Protein AF-A0A9E2Q5L1-F1 (afdb_monomer_lite)

Radius of gyration: 27.1 Å; chains: 1; bounding box: 72×50×72 Å

Structure (mmCIF, N/CA/C/O backbone):
data_AF-A0A9E2Q5L1-F1
#
_entry.id   AF-A0A9E2Q5L1-F1
#
loop_
_atom_site.group_PDB
_atom_site.id
_atom_site.type_symbol
_atom_site.label_atom_id
_atom_site.label_alt_id
_atom_site.label_comp_id
_atom_site.label_asym_id
_atom_site.label_entity_id
_atom_site.label_seq_id
_atom_site.pdbx_PDB_ins_code
_atom_site.Cartn_x
_atom_site.Cartn_y
_atom_site.Cartn_z
_atom_site.occupancy
_atom_site.B_iso_or_equiv
_atom_site.auth_seq_id
_atom_site.auth_comp_id
_atom_site.auth_asym_id
_atom_site.auth_atom_id
_atom_site.pdbx_PDB_model_num
ATOM 1 N N . MET A 1 1 ? 47.662 31.831 16.033 1.00 39.06 1 MET A N 1
ATOM 2 C CA . MET A 1 1 ? 46.652 32.100 14.988 1.00 39.06 1 MET A CA 1
ATOM 3 C C . MET A 1 1 ? 45.654 30.957 15.012 1.00 39.06 1 MET A C 1
ATOM 5 O O . MET A 1 1 ? 45.942 29.899 14.474 1.00 39.06 1 MET A O 1
ATOM 9 N N . ALA A 1 2 ? 44.557 31.133 15.748 1.00 33.50 2 ALA A N 1
ATOM 10 C CA . ALA A 1 2 ? 43.479 30.155 15.837 1.00 33.50 2 ALA A CA 1
ATOM 11 C C . ALA A 1 2 ? 42.513 30.400 14.670 1.00 33.50 2 ALA A C 1
ATOM 13 O O . ALA A 1 2 ? 42.016 31.514 14.517 1.00 33.50 2 ALA A O 1
ATOM 14 N N . ALA A 1 3 ? 42.311 29.391 13.824 1.00 34.62 3 ALA A N 1
ATOM 15 C CA . ALA A 1 3 ? 41.335 29.444 12.745 1.00 34.62 3 ALA A CA 1
ATOM 16 C C . ALA A 1 3 ? 39.937 29.206 13.330 1.00 34.62 3 ALA A C 1
ATOM 18 O O . ALA A 1 3 ? 39.702 28.208 14.010 1.00 34.62 3 ALA A O 1
ATOM 19 N N . ALA A 1 4 ? 39.045 30.166 13.096 1.00 30.61 4 ALA A N 1
ATOM 20 C CA . ALA A 1 4 ? 37.654 30.131 13.516 1.00 30.61 4 ALA A CA 1
ATOM 21 C C . ALA A 1 4 ? 36.893 29.002 12.800 1.00 30.61 4 ALA A C 1
ATOM 23 O O . ALA A 1 4 ? 37.010 28.835 11.586 1.00 30.61 4 ALA A O 1
ATOM 24 N N . LEU A 1 5 ? 36.110 28.243 13.568 1.00 33.88 5 LEU A N 1
ATOM 25 C CA . LEU A 1 5 ? 35.117 27.304 13.052 1.00 33.88 5 LEU A CA 1
ATOM 26 C C . LEU A 1 5 ? 33.955 28.089 12.419 1.00 33.88 5 LEU A C 1
ATOM 28 O O . LEU A 1 5 ? 33.544 29.101 12.993 1.00 33.88 5 LEU A O 1
ATOM 32 N N . PRO A 1 6 ? 33.415 27.655 11.267 1.00 35.19 6 PRO A N 1
ATOM 33 C CA . PRO A 1 6 ? 32.249 28.292 10.680 1.00 35.19 6 PRO A CA 1
ATOM 34 C C . PRO A 1 6 ? 30.993 28.021 11.516 1.00 35.19 6 PRO A C 1
ATOM 36 O O . PRO A 1 6 ? 30.720 26.900 11.945 1.00 35.19 6 PRO A O 1
ATOM 39 N N . ASP A 1 7 ? 30.252 29.102 11.715 1.00 34.16 7 ASP A N 1
ATOM 40 C CA . ASP A 1 7 ? 28.946 29.211 12.348 1.00 34.16 7 ASP A CA 1
ATOM 41 C C . ASP A 1 7 ? 27.905 28.352 11.599 1.00 34.16 7 ASP A C 1
ATOM 43 O O . ASP A 1 7 ? 27.583 28.610 10.439 1.00 34.16 7 ASP A O 1
ATOM 47 N N . LEU A 1 8 ? 27.404 27.297 12.253 1.00 36.00 8 LEU A N 1
ATOM 48 C CA . LEU A 1 8 ? 26.375 26.380 11.735 1.00 36.00 8 LEU A CA 1
ATOM 49 C C . LEU A 1 8 ? 24.956 26.849 12.100 1.00 36.00 8 LEU A C 1
ATOM 51 O O . LEU A 1 8 ? 24.076 26.044 12.399 1.00 36.00 8 LEU A O 1
ATOM 55 N N . SER A 1 9 ? 24.713 28.156 12.050 1.00 36.38 9 SER A N 1
ATOM 56 C CA . SER A 1 9 ? 23.383 28.752 12.214 1.00 36.38 9 SER A CA 1
ATOM 57 C C . SER A 1 9 ? 22.620 28.776 10.881 1.00 36.38 9 SER A C 1
ATOM 59 O O . SER A 1 9 ? 22.319 29.832 10.328 1.00 36.38 9 SER A O 1
ATOM 61 N N . GLY A 1 10 ? 22.330 27.597 10.323 1.00 31.70 10 GLY A N 1
ATOM 62 C CA . GLY A 1 10 ? 21.329 27.435 9.261 1.00 31.70 10 GLY A CA 1
ATOM 63 C C . GLY A 1 10 ? 19.923 27.288 9.861 1.00 31.70 10 GLY A C 1
ATOM 64 O O . GLY A 1 10 ? 19.810 26.876 11.016 1.00 31.70 10 GLY A O 1
ATOM 65 N N . PRO A 1 11 ? 18.840 27.606 9.123 1.00 33.66 11 PRO A N 1
ATOM 66 C CA . PRO A 1 11 ? 17.482 27.514 9.643 1.00 33.66 11 PRO A CA 1
ATOM 67 C C . PRO A 1 11 ? 17.169 26.052 9.961 1.00 33.66 11 PRO A C 1
ATOM 69 O O . PRO A 1 11 ? 16.920 25.237 9.071 1.00 33.66 11 PRO A O 1
ATOM 72 N N . GLY A 1 12 ? 17.217 25.722 11.250 1.00 26.83 12 GLY A N 1
ATOM 73 C CA . GLY A 1 12 ? 16.736 24.458 11.765 1.00 26.83 12 GLY A CA 1
ATOM 74 C C . GLY A 1 12 ? 15.281 24.307 11.351 1.00 26.83 12 GLY A C 1
ATOM 75 O O . GLY A 1 12 ? 14.418 25.071 11.780 1.00 26.83 12 GLY A O 1
ATOM 76 N N . PHE A 1 13 ? 15.009 23.322 10.502 1.00 28.45 13 PHE A N 1
ATOM 77 C CA . PHE A 1 13 ? 13.667 22.792 10.355 1.00 28.45 13 PHE A CA 1
ATOM 78 C C . PHE A 1 13 ? 13.279 22.197 11.711 1.00 28.45 13 PHE A C 1
ATOM 80 O O . PHE A 1 13 ? 13.568 21.039 12.003 1.00 28.45 13 PHE A O 1
ATOM 87 N N . ALA A 1 14 ? 12.650 23.016 12.555 1.00 29.08 14 ALA A N 1
ATOM 88 C CA . ALA A 1 14 ? 11.891 22.572 13.712 1.00 29.08 14 ALA A CA 1
ATOM 89 C C . ALA A 1 14 ? 10.660 21.820 13.189 1.00 29.08 14 ALA A C 1
ATOM 91 O O . ALA A 1 14 ? 9.564 22.359 13.060 1.00 29.08 14 ALA A O 1
ATOM 92 N N . LEU A 1 15 ? 10.884 20.577 12.779 1.00 29.83 15 LEU A N 1
ATOM 93 C CA . LEU A 1 15 ? 9.869 19.656 12.300 1.00 29.83 15 LEU A CA 1
ATOM 94 C C . LEU A 1 15 ? 9.638 18.639 13.408 1.00 29.83 15 LEU A C 1
ATOM 96 O O . LEU A 1 15 ? 10.243 17.580 13.401 1.00 29.83 15 LEU A O 1
ATOM 100 N N . VAL A 1 16 ? 8.833 19.042 14.385 1.00 28.39 16 VAL A N 1
ATOM 101 C CA . VAL A 1 16 ? 7.755 18.297 15.051 1.00 28.39 16 VAL A CA 1
ATOM 102 C C . VAL A 1 16 ? 7.148 19.333 15.994 1.00 28.39 16 VAL A C 1
ATOM 104 O O . VAL A 1 16 ? 7.749 19.687 17.002 1.00 28.39 16 VAL A O 1
ATOM 107 N N . ALA A 1 17 ? 5.981 19.877 15.641 1.00 33.66 17 ALA A N 1
ATOM 108 C CA . ALA A 1 17 ? 5.127 20.461 16.663 1.00 33.66 17 ALA A CA 1
ATOM 109 C C . ALA A 1 17 ? 4.893 19.348 17.688 1.00 33.66 17 ALA A C 1
ATOM 111 O O . ALA A 1 17 ? 4.388 18.291 17.304 1.00 33.66 17 ALA A O 1
ATOM 112 N N . GLU A 1 18 ? 5.333 19.549 18.932 1.00 30.39 18 GLU A N 1
ATOM 113 C CA . GLU A 1 18 ? 4.900 18.746 20.071 1.00 30.39 18 GLU A CA 1
ATOM 114 C C . GLU A 1 18 ? 3.370 18.729 20.026 1.00 30.39 18 GLU A C 1
ATOM 116 O O . GLU A 1 18 ? 2.704 19.701 20.379 1.00 30.39 18 GLU A O 1
ATOM 121 N N . LEU A 1 19 ? 2.804 17.656 19.472 1.00 37.62 19 LEU A N 1
ATOM 122 C CA . LEU A 1 19 ? 1.388 17.378 19.593 1.00 37.62 19 LEU A CA 1
ATOM 123 C C . LEU A 1 19 ? 1.190 17.154 21.084 1.00 37.62 19 LEU A C 1
ATOM 125 O O . LEU A 1 19 ? 1.641 16.137 21.611 1.00 37.62 19 LEU A O 1
ATOM 129 N N . ALA A 1 20 ? 0.616 18.155 21.754 1.00 42.44 20 ALA A N 1
ATOM 130 C CA . ALA A 1 20 ? 0.247 18.069 23.156 1.00 42.44 20 ALA A CA 1
ATOM 131 C C . ALA A 1 20 ? -0.409 16.706 23.399 1.00 42.44 20 ALA A C 1
ATOM 133 O O . ALA A 1 20 ? -1.293 16.300 22.635 1.00 42.44 20 ALA A O 1
ATOM 134 N N . LEU A 1 21 ? 0.087 15.980 24.405 1.00 45.53 21 LEU A N 1
ATOM 135 C CA . LEU A 1 21 ? -0.460 14.677 24.753 1.00 45.53 21 LEU A CA 1
ATOM 136 C C . LEU A 1 21 ? -1.966 14.851 24.992 1.00 45.53 21 LEU A C 1
ATOM 138 O O . LEU A 1 21 ? -2.351 15.770 25.717 1.00 45.53 21 LEU A O 1
ATOM 142 N N . PRO A 1 22 ? -2.818 14.029 24.361 1.00 62.41 22 PRO A N 1
ATOM 143 C CA . PRO A 1 22 ? -4.253 14.124 24.569 1.00 62.41 22 PRO A CA 1
ATOM 144 C C . PRO A 1 22 ? -4.566 13.933 26.059 1.00 62.41 22 PRO A C 1
ATOM 146 O O . PRO A 1 22 ? -4.151 12.948 26.665 1.00 62.41 22 PRO A O 1
ATOM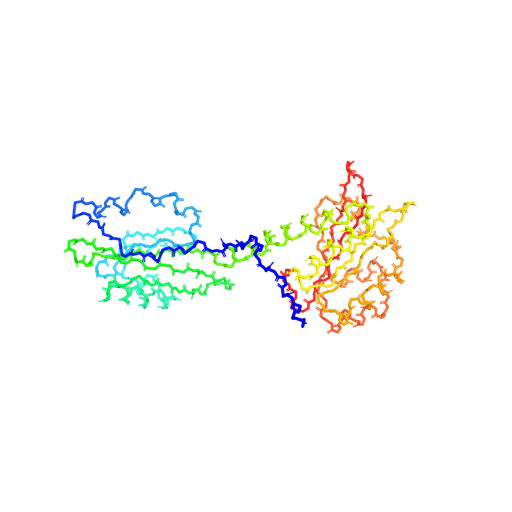 149 N N . GLU A 1 23 ? -5.274 14.894 26.646 1.00 73.81 23 GLU A N 1
ATOM 150 C CA . GLU A 1 23 ? -5.739 14.858 28.037 1.00 73.81 23 GLU A CA 1
ATOM 151 C C . GLU A 1 23 ? -7.109 14.159 28.129 1.00 73.81 23 GLU A C 1
ATOM 153 O O . GLU A 1 23 ? -7.819 14.076 27.122 1.00 73.81 23 GLU A O 1
ATOM 158 N N . PRO A 1 24 ? -7.526 13.645 29.301 1.00 69.81 24 PRO A N 1
ATOM 159 C CA . PRO A 1 24 ? -8.881 13.128 29.499 1.00 69.81 24 PRO A CA 1
ATOM 160 C C . PRO A 1 24 ? -9.954 14.138 29.076 1.00 69.81 24 PRO A C 1
ATOM 162 O O . PRO A 1 24 ? -9.785 15.348 29.230 1.00 69.81 24 PRO A O 1
ATOM 165 N N . LEU A 1 25 ? -11.073 13.650 28.538 1.00 68.31 25 LEU A N 1
ATOM 166 C CA . LEU A 1 25 ? -12.147 14.535 28.091 1.00 68.31 25 LEU A CA 1
ATOM 167 C C . LEU A 1 25 ? -13.010 14.943 29.293 1.00 68.31 25 LEU A C 1
ATOM 169 O O . LEU A 1 25 ? -13.822 14.143 29.758 1.00 68.31 25 LEU A O 1
ATOM 173 N N . ASP A 1 26 ? -12.844 16.171 29.786 1.00 65.81 26 ASP A N 1
ATOM 174 C CA . ASP A 1 26 ? -13.684 16.730 30.854 1.00 65.81 26 ASP A CA 1
ATOM 175 C C . ASP A 1 26 ? -14.946 17.370 30.260 1.00 65.81 26 ASP A C 1
ATOM 177 O O . ASP A 1 26 ? -14.887 18.337 29.492 1.00 65.81 26 ASP A O 1
ATOM 181 N N . VAL A 1 27 ? -16.107 16.798 30.577 1.00 67.19 27 VAL A N 1
ATOM 182 C CA . VAL A 1 27 ? -17.410 17.272 30.104 1.00 67.19 27 VAL A CA 1
ATOM 183 C C . VAL A 1 27 ? -18.267 17.736 31.275 1.00 67.19 27 VAL A C 1
ATOM 185 O O . VAL A 1 27 ? -18.390 17.070 32.303 1.00 67.19 27 VAL A O 1
ATOM 188 N N . GLY A 1 28 ? -18.950 18.871 31.098 1.00 49.94 28 GLY A N 1
ATOM 189 C CA . GLY A 1 28 ? -19.970 19.311 32.048 1.00 49.94 28 GLY A CA 1
ATOM 190 C C . GLY A 1 28 ? -21.040 18.228 32.246 1.00 49.94 28 GLY A C 1
ATOM 191 O O . GLY A 1 28 ? -21.470 17.587 31.286 1.00 49.94 28 GLY A O 1
ATOM 192 N N . SER A 1 29 ? -21.505 18.041 33.486 1.00 51.97 29 SER A N 1
ATOM 193 C CA . SER A 1 29 ? -22.420 16.956 33.896 1.00 51.97 29 SER A CA 1
ATOM 194 C C . SER A 1 29 ? -23.732 16.875 33.100 1.00 51.97 29 SER A C 1
ATOM 196 O O . SER A 1 29 ? -24.346 15.815 33.028 1.00 51.97 29 SER A O 1
ATOM 198 N N . VAL A 1 30 ? -24.145 17.973 32.460 1.00 50.09 30 VAL A N 1
ATOM 199 C CA . VAL A 1 30 ? -25.370 18.077 31.647 1.00 50.09 30 VAL A CA 1
ATOM 200 C C . VAL A 1 30 ? -25.131 17.701 30.170 1.00 50.09 30 VAL A C 1
ATOM 202 O O . VAL A 1 30 ? -26.080 17.558 29.403 1.00 50.09 30 VAL A O 1
ATOM 205 N N . HIS A 1 31 ? -23.878 17.545 29.731 1.00 44.09 31 HIS A N 1
ATOM 206 C CA . HIS A 1 31 ? -23.514 17.403 28.313 1.00 44.09 31 HIS A CA 1
ATOM 207 C C . HIS A 1 31 ? -22.912 16.046 27.940 1.00 44.09 31 HIS A C 1
ATOM 209 O O . HIS A 1 31 ? -22.769 15.774 26.749 1.00 44.09 31 HIS A O 1
ATOM 215 N N . ALA A 1 32 ? -22.631 15.169 28.910 1.00 49.28 32 ALA A N 1
ATOM 216 C CA . ALA A 1 32 ? -22.059 13.847 28.645 1.00 49.28 32 ALA A CA 1
ATOM 217 C C . ALA A 1 32 ? -22.859 13.022 27.606 1.00 49.28 32 ALA A C 1
ATOM 219 O O . ALA A 1 32 ? -22.240 12.535 26.663 1.00 49.28 32 ALA A O 1
ATOM 220 N N . PRO A 1 33 ? -24.209 12.953 27.641 1.00 48.72 33 PRO A N 1
ATOM 221 C CA . PRO A 1 33 ? -24.962 12.218 26.618 1.00 48.72 33 PRO A CA 1
ATOM 222 C C . PRO A 1 33 ? -24.898 12.858 25.218 1.00 48.72 33 PRO A C 1
ATOM 224 O O . PRO A 1 33 ? -24.994 12.162 24.213 1.00 48.72 33 PRO A O 1
ATOM 227 N N . ALA A 1 34 ? -24.739 14.185 25.133 1.00 44.97 34 ALA A N 1
ATOM 228 C CA . ALA A 1 34 ? -24.763 14.931 23.870 1.00 44.97 34 ALA A CA 1
ATOM 229 C C . ALA A 1 34 ? -23.393 14.966 23.168 1.00 44.97 34 ALA A C 1
ATOM 231 O O . ALA A 1 34 ? -23.326 14.899 21.938 1.00 44.97 34 ALA A O 1
ATOM 232 N N . VAL A 1 35 ? -22.299 15.007 23.938 1.00 49.50 35 VAL A N 1
ATOM 233 C CA . VAL A 1 35 ? -20.923 14.864 23.423 1.00 49.50 35 VAL A CA 1
ATOM 234 C C . VAL A 1 35 ? -20.727 13.488 22.768 1.00 49.50 35 VAL A C 1
ATOM 236 O O . VAL A 1 35 ? -20.010 13.375 21.775 1.00 49.50 35 VAL A O 1
ATOM 239 N N . LEU A 1 36 ? -21.457 12.475 23.245 1.00 50.44 36 LEU A N 1
ATOM 240 C CA . LEU A 1 36 ? -21.494 11.118 22.693 1.00 50.44 36 LEU A CA 1
ATOM 241 C C . LEU A 1 36 ? -22.413 10.947 21.468 1.00 50.44 36 LEU A C 1
ATOM 243 O O . LEU A 1 36 ? -22.438 9.862 20.903 1.00 50.44 36 LEU A O 1
ATOM 247 N N . ALA A 1 37 ? -23.178 11.959 21.038 1.00 47.09 37 ALA A N 1
ATOM 248 C CA . ALA A 1 37 ? -24.246 11.752 20.046 1.00 47.09 37 ALA A CA 1
ATOM 249 C C . ALA A 1 37 ? -24.160 12.614 18.768 1.00 47.09 37 ALA A C 1
ATOM 251 O O . ALA A 1 37 ? -24.787 12.267 17.772 1.00 47.09 37 ALA A O 1
ATOM 252 N N . GLY A 1 38 ? -23.408 13.723 18.747 1.00 44.12 38 GLY A N 1
ATOM 253 C CA . GLY A 1 38 ? -23.471 14.700 17.638 1.00 44.12 38 GLY A CA 1
ATOM 254 C C . GLY A 1 38 ? -22.331 14.654 16.599 1.00 44.12 38 GLY A C 1
ATOM 255 O O . GLY A 1 38 ? -22.604 14.581 15.402 1.00 44.12 38 GLY A O 1
ATOM 256 N N . PRO A 1 39 ? -21.044 14.714 16.997 1.00 46.91 39 PRO A N 1
ATOM 257 C CA . PRO A 1 39 ? -19.921 14.823 16.048 1.00 46.91 39 PRO A CA 1
ATOM 258 C C . PRO A 1 39 ? -19.451 13.490 15.432 1.00 46.91 39 PRO A C 1
ATOM 260 O O . PRO A 1 39 ? -18.586 13.480 14.551 1.00 46.91 39 PRO A O 1
ATOM 263 N N . LEU A 1 40 ? -19.988 12.356 15.898 1.00 51.69 40 LEU A N 1
ATOM 264 C CA . LEU A 1 40 ? -19.450 11.027 15.595 1.00 51.69 40 LEU A CA 1
ATOM 265 C C . LEU A 1 40 ? -19.695 10.588 14.149 1.00 51.69 40 LEU A C 1
ATOM 267 O O . LEU A 1 40 ? -18.854 9.883 13.611 1.00 51.69 40 LEU A O 1
ATOM 271 N N . ASP A 1 41 ? -20.744 11.055 13.470 1.00 48.03 41 ASP A N 1
ATOM 272 C CA . ASP A 1 41 ? -21.057 10.642 12.088 1.00 48.03 41 ASP A CA 1
ATOM 273 C C . ASP A 1 41 ? -20.011 11.078 11.047 1.00 48.03 41 ASP A C 1
ATOM 275 O O . ASP A 1 41 ? -19.834 10.429 10.009 1.00 48.03 41 ASP A O 1
ATOM 279 N N . VAL A 1 42 ? -19.300 12.180 11.302 1.00 44.53 42 VAL A N 1
ATOM 280 C CA . VAL A 1 42 ? -18.246 12.687 10.406 1.00 44.53 42 VAL A CA 1
ATOM 281 C C . VAL A 1 42 ? -16.922 11.960 10.656 1.00 44.53 42 VAL A C 1
ATOM 283 O O . VAL A 1 42 ? -16.217 11.624 9.700 1.00 44.53 42 VAL A O 1
ATOM 286 N N . LEU A 1 43 ? -16.610 11.655 11.919 1.00 50.81 43 LEU A N 1
ATOM 287 C CA . LEU A 1 43 ? -15.432 10.872 12.307 1.00 50.81 43 LEU A CA 1
ATOM 288 C C . LEU A 1 43 ? -15.597 9.385 11.938 1.00 50.81 43 LEU A C 1
ATOM 290 O O . LEU A 1 43 ? -14.686 8.783 11.371 1.00 50.81 43 LEU A O 1
ATOM 294 N N . ALA A 1 44 ? -16.799 8.832 12.108 1.00 52.56 44 ALA A N 1
ATOM 295 C CA . ALA A 1 44 ? -17.189 7.462 11.768 1.00 52.56 44 ALA A CA 1
ATOM 296 C C . ALA A 1 44 ? -16.842 7.044 10.335 1.00 52.56 44 ALA A C 1
ATOM 298 O O . ALA A 1 44 ? -16.505 5.888 10.084 1.00 52.56 44 ALA A O 1
ATOM 299 N N . ARG A 1 45 ? -16.912 7.976 9.374 1.00 56.88 45 ARG A N 1
ATOM 300 C CA . ARG A 1 45 ? -16.600 7.686 7.963 1.00 56.88 45 ARG A CA 1
ATOM 301 C C . ARG A 1 45 ? -15.109 7.478 7.704 1.00 56.88 45 ARG A C 1
ATOM 303 O O . ARG A 1 45 ? -14.756 6.931 6.661 1.00 56.88 45 ARG A O 1
ATOM 310 N N . ARG A 1 46 ? -14.232 7.956 8.591 1.00 63.56 46 ARG A N 1
ATOM 311 C CA . ARG A 1 46 ? -12.769 7.939 8.405 1.00 63.56 46 ARG A CA 1
ATOM 312 C C . ARG A 1 46 ? -12.045 7.025 9.392 1.00 63.56 46 ARG A C 1
ATOM 314 O O . ARG A 1 46 ? -10.945 6.572 9.085 1.00 63.56 46 ARG A O 1
ATOM 321 N N . THR A 1 47 ? -12.663 6.726 10.527 1.00 73.38 47 THR A N 1
ATOM 322 C CA . THR A 1 47 ? -12.101 5.891 11.592 1.00 73.38 47 THR A CA 1
ATOM 323 C C . THR A 1 47 ? -12.457 4.411 11.356 1.00 73.38 47 THR A C 1
ATOM 325 O O . THR A 1 47 ? -13.633 4.089 11.177 1.00 73.38 47 THR A O 1
ATOM 328 N N . PRO A 1 48 ? -11.483 3.474 11.331 1.00 84.75 48 PRO A N 1
ATOM 329 C CA . PRO A 1 48 ? -11.756 2.042 11.187 1.00 84.75 48 PRO A CA 1
ATOM 330 C C . PRO A 1 48 ? -12.722 1.485 12.242 1.00 84.75 48 PRO A C 1
ATOM 332 O O . PRO A 1 48 ? -13.580 0.669 11.914 1.00 84.75 48 PRO A O 1
ATOM 335 N N . LEU A 1 49 ? -12.592 1.957 13.475 1.00 87.12 49 LEU A N 1
ATOM 336 C CA . LEU A 1 49 ? -13.427 1.656 14.630 1.00 87.12 49 LEU A CA 1
ATOM 337 C C . LEU A 1 49 ? -13.483 2.887 15.535 1.00 87.12 49 LEU A C 1
ATOM 339 O O . LEU A 1 49 ? -12.439 3.399 15.945 1.00 87.12 49 LEU A O 1
ATOM 343 N N . LEU A 1 50 ? -14.693 3.327 15.851 1.00 87.69 50 LEU A N 1
ATOM 344 C CA . LEU A 1 50 ? -14.991 4.323 16.873 1.00 87.69 50 LEU A CA 1
ATOM 345 C C . LEU A 1 50 ? -15.997 3.696 17.832 1.00 87.69 50 LEU A C 1
ATOM 347 O O . LEU A 1 50 ? -17.034 3.203 17.389 1.00 87.69 50 LEU A O 1
ATOM 351 N N . LEU A 1 51 ? -15.668 3.681 19.115 1.00 89.88 51 LEU A N 1
ATOM 352 C CA . LEU A 1 51 ? -16.404 2.978 20.157 1.00 89.88 51 LEU A CA 1
ATOM 353 C C . LEU A 1 51 ? -16.522 3.883 21.381 1.00 89.88 51 LEU A C 1
ATOM 355 O O . LEU A 1 51 ? -15.536 4.496 21.783 1.00 89.88 51 LEU A O 1
ATOM 359 N N . THR A 1 52 ? -17.698 3.928 21.996 1.00 89.69 52 THR A N 1
ATOM 360 C CA . THR A 1 52 ? -17.884 4.506 23.329 1.00 89.69 52 THR A CA 1
ATOM 361 C C . THR A 1 52 ? -18.419 3.442 24.275 1.00 89.69 52 THR A C 1
ATOM 363 O O . THR A 1 52 ? -19.257 2.614 23.897 1.00 89.69 52 THR A O 1
ATOM 366 N N . VAL A 1 53 ? -17.915 3.447 25.505 1.00 89.75 53 VAL A N 1
ATOM 367 C CA . VAL A 1 53 ? -18.345 2.537 26.567 1.00 89.75 53 VAL A CA 1
ATOM 368 C C . VAL A 1 53 ? -18.744 3.318 27.810 1.00 89.75 53 VAL A C 1
ATOM 370 O O . VAL A 1 53 ? -18.144 4.349 28.112 1.00 89.75 53 VAL A O 1
ATOM 373 N N . SER A 1 54 ? -19.732 2.801 28.533 1.00 91.06 54 SER A N 1
ATOM 374 C CA . SER A 1 54 ? -20.174 3.326 29.824 1.00 91.06 54 SER A CA 1
ATOM 375 C C . SER A 1 54 ? -19.165 3.035 30.945 1.00 91.06 54 SER A C 1
ATOM 377 O O . SER A 1 54 ? -18.192 2.295 30.769 1.00 91.06 54 SER A O 1
ATOM 379 N N . SER A 1 55 ? -19.446 3.538 32.149 1.00 88.81 55 SER A N 1
ATOM 380 C CA . SER A 1 55 ? -18.696 3.216 33.372 1.00 88.81 55 SER A CA 1
ATOM 381 C C . SER A 1 55 ? -18.683 1.727 33.730 1.00 88.81 55 SER A C 1
ATOM 383 O O . SER A 1 55 ? -17.764 1.266 34.400 1.00 88.81 55 SER A O 1
ATOM 385 N N . SER A 1 56 ? -19.664 0.958 33.252 1.00 92.25 56 SER A N 1
ATOM 386 C CA . SER A 1 56 ? -19.736 -0.500 33.396 1.00 92.25 56 SER A CA 1
ATOM 387 C C . SER A 1 56 ? -19.126 -1.254 32.210 1.00 92.25 56 SER A C 1
ATOM 389 O O . SER A 1 56 ? -19.444 -2.427 32.013 1.00 92.25 56 SER A O 1
ATOM 391 N N . LEU A 1 57 ? -18.312 -0.587 31.380 1.00 92.31 57 LEU A N 1
ATOM 392 C CA . LEU A 1 57 ? -17.715 -1.143 30.158 1.00 92.31 57 LEU A CA 1
ATOM 393 C C . LEU A 1 57 ? -18.750 -1.748 29.196 1.00 92.31 57 LEU A C 1
ATOM 395 O O . LEU A 1 57 ? -18.482 -2.709 28.474 1.00 92.31 57 LEU A O 1
ATOM 399 N N . THR A 1 58 ? -19.964 -1.200 29.189 1.00 93.38 58 THR A N 1
ATOM 400 C CA . THR A 1 58 ? -21.012 -1.591 28.244 1.00 93.38 58 THR A CA 1
ATOM 401 C C . THR A 1 58 ? -20.918 -0.704 27.016 1.00 93.38 58 THR A C 1
ATOM 403 O O . THR A 1 58 ? -20.796 0.510 27.144 1.00 93.38 58 THR A O 1
ATOM 406 N N . VAL A 1 59 ? -20.963 -1.294 25.826 1.00 91.31 59 VAL A N 1
ATOM 407 C CA . VAL A 1 59 ? -20.873 -0.549 24.567 1.00 91.31 59 VAL A CA 1
ATOM 408 C C . VAL A 1 59 ? -22.121 0.314 24.387 1.00 91.31 59 VAL A C 1
ATOM 410 O O . VAL A 1 59 ? -23.224 -0.213 24.251 1.00 91.31 59 VAL A O 1
ATOM 413 N N . GLU A 1 60 ? -21.954 1.631 24.343 1.00 86.12 60 GLU A N 1
ATOM 414 C CA . GLU A 1 60 ? -23.057 2.580 24.133 1.00 86.12 60 GLU A CA 1
ATOM 415 C C . GLU A 1 60 ? -23.179 2.983 22.663 1.00 86.12 60 GLU A C 1
ATOM 417 O O . GLU A 1 60 ? -24.281 3.139 22.140 1.00 86.12 60 GLU A O 1
ATOM 422 N N . PHE A 1 61 ? -22.045 3.088 21.972 1.00 85.81 61 PHE A N 1
ATOM 423 C CA . PHE A 1 61 ? -21.992 3.437 20.561 1.00 85.81 61 PHE A CA 1
ATOM 424 C C . PHE A 1 61 ? -20.820 2.740 19.881 1.00 85.81 61 PHE A C 1
ATOM 426 O O . PHE A 1 61 ? -19.736 2.629 20.444 1.00 85.81 61 PHE A O 1
ATOM 433 N N . VAL A 1 62 ? -21.020 2.292 18.644 1.00 87.88 62 VAL A N 1
ATOM 434 C CA . VAL A 1 62 ? -19.959 1.718 17.817 1.00 87.88 62 VAL A CA 1
ATOM 435 C C . VAL A 1 62 ? -20.209 2.049 16.354 1.00 87.88 62 VAL A C 1
ATOM 437 O O . VAL A 1 62 ? -21.332 1.956 15.863 1.00 87.88 62 VAL A O 1
ATOM 440 N N . THR A 1 63 ? -19.157 2.413 15.636 1.00 85.06 63 THR A N 1
ATOM 441 C CA . THR A 1 63 ? -19.224 2.702 14.204 1.00 85.06 63 THR A CA 1
ATOM 442 C C . THR A 1 63 ? -17.862 2.501 13.539 1.00 85.06 63 THR A C 1
ATOM 444 O O . THR A 1 63 ? -16.859 2.221 14.199 1.00 85.06 63 THR A O 1
ATOM 447 N N . GLY A 1 64 ? -17.831 2.605 12.214 1.00 83.12 64 GLY A N 1
ATOM 448 C CA . GLY A 1 64 ? -16.667 2.310 11.385 1.00 83.12 64 GLY A CA 1
ATOM 449 C C . GLY A 1 64 ? -16.722 0.917 10.756 1.00 83.12 64 GLY A C 1
ATOM 450 O O . GLY A 1 64 ? -17.615 0.108 11.016 1.00 83.12 64 GLY A O 1
ATOM 451 N N . ARG A 1 65 ? -15.754 0.632 9.883 1.00 84.88 65 ARG A N 1
ATOM 452 C CA . ARG A 1 65 ? -15.693 -0.610 9.086 1.00 84.88 65 ARG A CA 1
ATOM 453 C C . ARG A 1 65 ? -15.470 -1.882 9.912 1.00 84.88 65 ARG A C 1
ATOM 455 O O . ARG A 1 65 ? -15.749 -2.965 9.418 1.00 84.88 65 ARG A O 1
ATOM 462 N N . LEU A 1 66 ? -14.947 -1.744 11.130 1.00 85.94 66 LEU A N 1
ATOM 463 C CA . LEU A 1 66 ? -14.727 -2.836 12.084 1.00 85.94 66 LEU A CA 1
ATOM 464 C C . LEU A 1 66 ? -15.816 -2.885 13.168 1.00 85.94 66 LEU A C 1
ATOM 466 O O . LEU A 1 66 ? -15.676 -3.600 14.160 1.00 85.94 66 LEU A O 1
ATOM 470 N N . SER A 1 67 ? -16.890 -2.103 13.007 1.00 87.56 67 SER A N 1
ATOM 471 C CA . SER A 1 67 ? -18.037 -2.154 13.910 1.00 87.56 67 SER A CA 1
ATOM 472 C C . SER A 1 67 ? -18.749 -3.503 13.830 1.00 87.56 67 SER A C 1
ATOM 474 O O . SER A 1 67 ? -18.750 -4.182 12.802 1.00 87.56 67 SER A O 1
ATOM 476 N N . ARG A 1 68 ? -19.374 -3.895 14.943 1.00 84.88 68 ARG A N 1
ATOM 477 C CA . ARG A 1 68 ? -20.099 -5.162 15.057 1.00 84.88 68 ARG A CA 1
ATOM 478 C C . ARG A 1 68 ? -21.594 -4.887 15.160 1.00 84.88 68 ARG A C 1
ATOM 480 O O . ARG A 1 68 ? -21.983 -4.171 16.085 1.00 84.88 68 ARG A O 1
ATOM 487 N N . PRO A 1 69 ? -22.441 -5.493 14.303 1.00 73.31 69 PRO A N 1
ATOM 488 C CA . PRO A 1 69 ? -23.878 -5.195 14.227 1.00 73.31 69 PRO A CA 1
ATOM 489 C C . PRO A 1 69 ? -24.694 -5.420 15.514 1.00 73.31 69 PRO A C 1
ATOM 491 O O . PRO A 1 69 ? -25.877 -5.109 15.538 1.00 73.31 69 PRO A O 1
ATOM 494 N N . GLN A 1 70 ? -24.098 -5.981 16.571 1.00 87.31 70 GLN A N 1
ATOM 495 C CA . GLN A 1 70 ? -24.759 -6.304 17.843 1.00 87.31 70 GLN A CA 1
ATOM 496 C C . GLN A 1 70 ? -23.893 -5.964 19.065 1.00 87.31 70 GLN A C 1
ATOM 498 O O . GLN A 1 70 ? -24.095 -6.527 20.137 1.00 87.31 70 GLN A O 1
ATOM 503 N N . ALA A 1 71 ? -22.879 -5.108 18.910 1.00 89.31 71 ALA A N 1
ATOM 504 C CA . ALA A 1 71 ? -22.024 -4.745 20.039 1.00 89.31 71 ALA A CA 1
ATOM 505 C C . ALA A 1 71 ? -22.736 -3.811 21.029 1.00 89.31 71 ALA A C 1
ATOM 507 O O . ALA A 1 71 ? -22.538 -3.968 22.227 1.00 89.31 71 ALA A O 1
ATOM 508 N N . VAL A 1 72 ? -23.588 -2.893 20.554 1.00 91.25 72 VAL A N 1
ATOM 509 C CA . VAL A 1 72 ? -24.311 -1.935 21.411 1.00 91.25 72 VAL A CA 1
ATOM 510 C C . VAL A 1 72 ? -25.178 -2.655 22.446 1.00 91.25 72 VAL A C 1
ATOM 512 O O . VAL A 1 72 ? -25.904 -3.593 22.122 1.00 91.25 72 VAL A O 1
ATOM 515 N N . GLY A 1 73 ? -25.098 -2.203 23.697 1.00 90.12 73 GLY A N 1
ATOM 516 C CA . GLY A 1 73 ? -25.800 -2.771 24.846 1.00 90.12 73 GLY A CA 1
ATOM 517 C C . GLY A 1 73 ? -25.134 -4.011 25.444 1.00 90.12 73 GLY A C 1
ATOM 518 O O . GLY A 1 73 ? -25.635 -4.541 26.434 1.00 90.12 73 GLY A O 1
ATOM 519 N N . ARG A 1 74 ? -24.016 -4.485 24.881 1.00 94.88 74 ARG A N 1
ATOM 520 C CA . ARG A 1 74 ? -23.270 -5.631 25.414 1.00 94.88 74 ARG A CA 1
ATOM 521 C C . ARG A 1 74 ? -22.027 -5.184 26.187 1.00 94.88 74 ARG A C 1
ATOM 523 O O . ARG A 1 74 ? -21.444 -4.150 25.853 1.00 94.88 74 ARG A O 1
ATOM 530 N N . PRO A 1 75 ? -21.588 -5.969 27.184 1.00 95.94 75 PRO A N 1
ATOM 531 C CA . PRO A 1 75 ? -20.261 -5.826 27.775 1.00 95.94 75 PRO A CA 1
ATOM 532 C C . PRO A 1 75 ? -19.158 -5.883 26.707 1.00 95.94 75 PRO A C 1
ATOM 534 O O . PRO A 1 75 ? -19.247 -6.677 25.763 1.00 95.94 75 PRO A O 1
ATOM 537 N N . VAL A 1 76 ? -18.142 -5.023 26.822 1.00 94.00 76 VAL A N 1
ATOM 538 C CA . VAL A 1 76 ? -17.090 -4.877 25.801 1.00 94.00 76 VAL A CA 1
ATOM 539 C C . VAL A 1 76 ? -16.263 -6.153 25.618 1.00 94.00 76 VAL A C 1
ATOM 541 O O . VAL A 1 76 ? -15.922 -6.497 24.488 1.00 94.00 76 VAL A O 1
ATOM 544 N N . ASP A 1 77 ? -16.026 -6.895 26.699 1.00 95.12 77 ASP A N 1
ATOM 545 C CA . ASP A 1 77 ? -15.339 -8.192 26.719 1.00 95.12 77 ASP A CA 1
ATOM 546 C C . ASP A 1 77 ? -16.080 -9.259 25.899 1.00 95.12 77 ASP A C 1
ATOM 548 O O . ASP A 1 77 ? -15.463 -10.089 25.238 1.00 95.12 77 ASP A O 1
ATOM 552 N N . GLN A 1 78 ? -17.410 -9.204 25.869 1.00 94.81 78 GLN A N 1
ATOM 553 C CA . GLN A 1 78 ? -18.232 -10.081 25.040 1.00 94.81 78 GLN A CA 1
ATOM 554 C C . GLN A 1 78 ? -18.370 -9.569 23.608 1.00 94.81 78 GLN A C 1
ATOM 556 O O . GLN A 1 78 ? -18.405 -10.357 22.661 1.00 94.81 78 GLN A O 1
ATOM 561 N N . ALA A 1 79 ? -18.516 -8.255 23.442 1.00 92.50 79 ALA A N 1
ATOM 562 C CA . ALA A 1 79 ? -18.697 -7.632 22.140 1.00 92.50 79 ALA A CA 1
ATOM 563 C C . ALA A 1 79 ? -17.433 -7.746 21.278 1.00 92.50 79 ALA A C 1
ATOM 565 O O . ALA A 1 79 ? -17.561 -7.944 20.072 1.00 92.50 79 ALA A O 1
ATOM 566 N N . PHE A 1 80 ? -16.245 -7.672 21.887 1.00 93.19 80 PHE A N 1
ATOM 567 C CA . PHE A 1 80 ? -14.931 -7.646 21.236 1.00 93.19 80 PHE A CA 1
ATOM 568 C C . PHE A 1 80 ? -13.978 -8.729 21.773 1.00 93.19 80 PHE A C 1
ATOM 570 O O . PHE A 1 80 ? -12.781 -8.496 21.893 1.00 93.19 80 PHE A O 1
ATOM 577 N N . ALA A 1 81 ? -14.498 -9.923 22.069 1.00 92.31 81 ALA A N 1
ATOM 578 C CA . ALA A 1 81 ? -13.741 -11.026 22.679 1.00 92.31 81 ALA A CA 1
ATOM 579 C C . ALA A 1 81 ? -12.470 -11.460 21.911 1.00 92.31 81 ALA A C 1
ATOM 581 O O . ALA A 1 81 ? -11.510 -11.939 22.504 1.00 92.31 81 ALA A O 1
ATOM 582 N N . ASP A 1 82 ? -12.451 -11.301 20.590 1.00 91.19 82 ASP A N 1
ATOM 583 C CA . ASP A 1 82 ? -11.310 -11.560 19.697 1.00 91.19 82 ASP A CA 1
ATOM 584 C C . ASP A 1 82 ? -10.292 -10.408 19.641 1.00 91.19 82 ASP A C 1
ATOM 586 O O . ASP A 1 82 ? -9.246 -10.559 19.017 1.00 91.19 82 ASP A O 1
ATOM 590 N N . LEU A 1 83 ? -10.556 -9.284 20.314 1.00 92.62 83 LEU A N 1
ATOM 591 C CA . LEU A 1 83 ? -9.640 -8.149 20.457 1.00 92.62 83 LEU A CA 1
ATOM 592 C C . LEU A 1 83 ? -9.293 -7.915 21.943 1.00 92.62 83 LEU A C 1
ATOM 594 O O . LEU A 1 83 ? -9.603 -6.849 22.480 1.00 92.62 83 LEU A O 1
ATOM 598 N N . PRO A 1 84 ? -8.636 -8.873 22.627 1.00 93.06 84 PRO A N 1
ATOM 599 C CA . PRO A 1 84 ? -8.382 -8.792 24.068 1.00 93.06 84 PRO A CA 1
ATOM 600 C C . PRO A 1 84 ? -7.568 -7.553 24.460 1.00 93.06 84 PRO A C 1
ATOM 602 O O . PRO A 1 84 ? -7.918 -6.881 25.418 1.00 93.06 84 PRO A O 1
ATOM 605 N N . ALA A 1 85 ? -6.575 -7.161 23.653 1.00 93.31 85 ALA A N 1
ATOM 606 C CA . ALA A 1 85 ? -5.790 -5.951 23.904 1.00 93.31 85 ALA A CA 1
ATOM 607 C C . ALA A 1 85 ? -6.650 -4.671 23.944 1.00 93.31 85 ALA A C 1
ATOM 609 O O . ALA A 1 85 ? -6.396 -3.780 24.745 1.00 93.31 85 ALA A O 1
ATOM 610 N N . LEU A 1 86 ? -7.700 -4.583 23.115 1.00 93.81 86 LEU A N 1
ATOM 611 C CA . LEU A 1 86 ? -8.627 -3.447 23.149 1.00 93.81 86 LEU A CA 1
ATOM 612 C C . LEU A 1 86 ? -9.451 -3.430 24.439 1.00 93.81 86 LEU A C 1
ATOM 614 O O . LEU A 1 86 ? -9.669 -2.366 25.014 1.00 93.81 86 LEU A O 1
ATOM 618 N N . VAL A 1 87 ? -9.912 -4.602 24.873 1.00 95.38 87 VAL A N 1
ATOM 619 C CA . VAL A 1 87 ? -10.689 -4.768 26.106 1.00 95.38 87 VAL A CA 1
ATOM 620 C C . VAL A 1 87 ? -9.838 -4.413 27.326 1.00 95.38 87 VAL A C 1
ATOM 622 O O . VAL A 1 87 ? -10.289 -3.645 28.175 1.00 95.38 87 VAL A O 1
ATOM 625 N N . ASP A 1 88 ? -8.603 -4.911 27.376 1.00 95.50 88 ASP A N 1
ATOM 626 C CA . ASP A 1 88 ? -7.669 -4.685 28.479 1.00 95.50 88 ASP A CA 1
ATOM 627 C C . ASP A 1 88 ? -7.311 -3.201 28.620 1.00 95.50 88 ASP A C 1
ATOM 629 O O . ASP A 1 88 ? -7.379 -2.650 29.718 1.00 95.50 88 ASP A O 1
ATOM 633 N N . GLU A 1 89 ? -6.999 -2.518 27.515 1.00 95.25 89 GLU A N 1
ATOM 634 C CA . GLU A 1 89 ? -6.641 -1.094 27.547 1.00 95.25 89 GLU A CA 1
ATOM 635 C C . GLU A 1 89 ? -7.844 -0.188 27.847 1.00 95.25 89 GLU A C 1
ATOM 637 O O . GLU A 1 89 ? -7.691 0.831 28.525 1.00 95.25 89 GLU A O 1
ATOM 642 N N . LEU A 1 90 ? -9.058 -0.570 27.427 1.00 93.25 90 LEU A N 1
ATOM 643 C CA . LEU A 1 90 ? -10.293 0.090 27.867 1.00 93.25 90 LEU A CA 1
ATOM 644 C C . LEU A 1 90 ? -10.508 -0.071 29.373 1.00 93.25 90 LEU A C 1
ATOM 646 O O . LEU A 1 90 ? -10.795 0.913 30.054 1.00 93.25 90 LEU A O 1
ATOM 650 N N . GLY A 1 91 ? -10.338 -1.283 29.904 1.00 93.69 91 GLY A N 1
ATOM 651 C CA . GLY A 1 91 ? -10.411 -1.538 31.342 1.00 93.69 91 GLY A CA 1
ATOM 652 C C . GLY A 1 91 ? -9.351 -0.760 32.123 1.00 93.69 91 GLY A C 1
ATOM 653 O O . GLY A 1 91 ? -9.663 -0.162 33.151 1.00 93.69 91 GLY A O 1
ATOM 654 N N . GLY A 1 92 ? -8.126 -0.700 31.596 1.00 92.69 92 GLY A N 1
ATOM 655 C CA . GLY A 1 92 ? -7.023 0.080 32.147 1.00 92.69 92 GLY A CA 1
ATOM 656 C C . GLY A 1 92 ? -7.346 1.571 32.224 1.00 92.69 92 GLY A C 1
ATOM 657 O O . GLY A 1 92 ? -7.288 2.132 33.314 1.00 92.69 92 GLY A O 1
ATOM 658 N N . ALA A 1 93 ? -7.758 2.185 31.107 1.00 90.12 93 ALA A N 1
ATOM 659 C CA . ALA A 1 93 ? -8.113 3.612 31.041 1.00 90.12 93 ALA A CA 1
ATOM 660 C C . ALA A 1 93 ? -9.246 3.971 32.010 1.00 90.12 93 ALA A C 1
ATOM 662 O O . ALA A 1 93 ? -9.274 5.051 32.597 1.00 90.12 93 ALA A O 1
ATOM 663 N N . MET A 1 94 ? -10.203 3.056 32.168 1.00 92.12 94 MET A N 1
ATOM 664 C CA . MET A 1 94 ? -11.335 3.219 33.075 1.00 92.12 94 MET A CA 1
ATOM 665 C C . MET A 1 94 ? -10.958 3.047 34.547 1.00 92.12 94 MET A C 1
ATOM 667 O O . MET A 1 94 ? -11.655 3.575 35.410 1.00 92.12 94 MET A O 1
ATOM 671 N N . ALA A 1 95 ? -9.887 2.313 34.848 1.00 92.19 95 ALA A N 1
ATOM 672 C CA . ALA A 1 95 ? -9.430 2.084 36.213 1.00 92.19 95 ALA A CA 1
ATOM 673 C C . ALA A 1 95 ? -8.579 3.244 36.747 1.00 92.19 95 ALA A C 1
ATOM 675 O O . ALA A 1 95 ? -8.692 3.587 37.924 1.00 92.19 95 ALA A O 1
ATOM 676 N N . ASP A 1 96 ? -7.732 3.836 35.903 1.00 91.94 96 ASP A N 1
ATOM 677 C CA . ASP A 1 96 ? -6.784 4.881 36.306 1.00 91.94 96 ASP A CA 1
ATOM 678 C C . ASP A 1 96 ? -7.138 6.288 35.801 1.00 91.94 96 ASP A C 1
ATOM 680 O O . ASP A 1 96 ? -6.560 7.267 36.275 1.00 91.94 96 ASP A O 1
ATOM 684 N N . GLY A 1 97 ? -8.099 6.416 34.881 1.00 88.12 97 GLY A N 1
ATOM 685 C CA . GLY A 1 97 ? -8.477 7.698 34.288 1.00 88.12 97 GLY A CA 1
ATOM 686 C C . GLY A 1 97 ? -7.412 8.270 33.351 1.00 88.12 97 GLY A C 1
ATOM 687 O O . GLY A 1 97 ? -7.441 9.466 33.057 1.00 88.12 97 GLY A O 1
ATOM 688 N N . VAL A 1 98 ? -6.480 7.441 32.871 1.00 89.69 98 VAL A N 1
ATOM 689 C CA . VAL A 1 98 ? -5.367 7.851 32.012 1.00 89.69 98 VAL A CA 1
ATOM 690 C C . VAL A 1 98 ? -5.660 7.522 30.550 1.00 89.69 98 VAL A C 1
ATOM 692 O O . VAL A 1 98 ? -6.211 6.476 30.206 1.00 89.69 98 VAL A O 1
ATOM 695 N N . VAL A 1 99 ? -5.265 8.437 29.665 1.00 84.75 99 VAL A N 1
ATOM 696 C CA . VAL A 1 99 ? -5.319 8.228 28.216 1.00 84.75 99 VAL A CA 1
ATOM 697 C C . VAL A 1 99 ? -4.288 7.180 27.806 1.00 84.75 99 VAL A C 1
ATOM 699 O O . VAL A 1 99 ? -3.116 7.271 28.172 1.00 84.75 99 VAL A O 1
ATOM 702 N N . ARG A 1 100 ? -4.711 6.196 27.013 1.00 90.19 100 ARG A N 1
ATOM 703 C CA . ARG A 1 100 ? -3.867 5.085 26.555 1.00 90.19 100 ARG A CA 1
ATOM 704 C C . ARG A 1 100 ? -3.793 5.069 25.038 1.00 90.19 100 ARG A C 1
ATOM 706 O O . ARG A 1 100 ? -4.794 5.294 24.363 1.00 90.19 100 ARG A O 1
ATOM 713 N N . SER A 1 101 ? -2.604 4.806 24.505 1.00 88.50 101 SER A N 1
ATOM 714 C CA . SER A 1 101 ? -2.380 4.624 23.071 1.00 88.50 101 SER A CA 1
ATOM 715 C C . SER A 1 101 ? -1.576 3.355 22.830 1.00 88.50 101 SER A C 1
ATOM 717 O O . SER A 1 101 ? -0.616 3.085 23.554 1.00 88.50 101 SER A O 1
ATOM 719 N N . PHE A 1 102 ? -1.996 2.563 21.845 1.00 91.06 102 PHE A N 1
ATOM 720 C CA . PHE A 1 102 ? -1.352 1.299 21.504 1.00 91.06 102 PHE A CA 1
ATOM 721 C C . PHE A 1 102 ? -1.623 0.894 20.051 1.00 91.06 102 PHE A C 1
ATOM 723 O O . PHE A 1 102 ? -2.619 1.290 19.445 1.00 91.06 102 PHE A O 1
ATOM 730 N N . ASP A 1 103 ? -0.737 0.061 19.506 1.00 91.00 103 ASP A N 1
ATOM 731 C CA . ASP A 1 103 ? -0.897 -0.539 18.182 1.00 91.00 103 ASP A CA 1
ATOM 732 C C . ASP A 1 103 ? -1.736 -1.833 18.304 1.00 91.00 103 ASP A C 1
ATOM 734 O O . ASP A 1 103 ? -1.396 -2.745 19.058 1.00 91.00 103 ASP A O 1
ATOM 738 N N . LEU A 1 104 ? -2.829 -1.929 17.544 1.00 91.19 104 LEU A N 1
ATOM 739 C CA . LEU A 1 104 ? -3.716 -3.094 17.467 1.00 91.19 104 LEU A CA 1
ATOM 740 C C . LEU A 1 104 ? -3.619 -3.750 16.085 1.00 91.19 104 LEU A C 1
ATOM 742 O O . LEU A 1 104 ? -3.917 -3.123 15.064 1.00 91.19 104 LEU A O 1
ATOM 746 N N . GLU A 1 105 ? -3.230 -5.024 16.048 1.00 88.38 105 GLU A N 1
ATOM 747 C CA . GLU A 1 105 ? -3.131 -5.801 14.810 1.00 88.38 105 GLU A CA 1
ATOM 748 C C . GLU A 1 105 ? -4.449 -6.508 14.476 1.00 88.38 105 GLU A C 1
ATOM 750 O O . GLU A 1 105 ? -4.935 -7.336 15.243 1.00 88.38 105 GLU A O 1
ATOM 755 N N . ILE A 1 106 ? -5.027 -6.200 13.311 1.00 86.94 106 ILE A N 1
ATOM 756 C CA . ILE A 1 106 ? -6.259 -6.824 12.800 1.00 86.94 106 ILE A CA 1
ATOM 757 C C . ILE A 1 106 ? -6.101 -7.067 11.300 1.00 86.94 106 ILE A C 1
ATOM 759 O O . ILE A 1 106 ? -5.797 -6.138 10.550 1.00 86.94 106 ILE A O 1
ATOM 763 N N . ASP A 1 107 ? -6.310 -8.307 10.850 1.00 84.44 107 ASP A N 1
ATOM 764 C CA . ASP A 1 107 ? -6.254 -8.705 9.433 1.00 84.44 107 ASP A CA 1
ATOM 765 C C . ASP A 1 107 ? -4.977 -8.231 8.701 1.00 84.44 107 ASP A C 1
ATOM 767 O O . ASP A 1 107 ? -5.014 -7.774 7.555 1.00 84.44 107 ASP A O 1
ATOM 771 N N . GLY A 1 108 ? -3.828 -8.284 9.387 1.00 78.25 108 GLY A N 1
ATOM 772 C CA . GLY A 1 108 ? -2.533 -7.845 8.852 1.00 78.25 108 GLY A CA 1
ATOM 773 C C . GLY A 1 108 ? -2.364 -6.324 8.735 1.00 78.25 108 GLY A C 1
ATOM 774 O O . GLY A 1 108 ? -1.433 -5.858 8.075 1.00 78.25 108 GLY A O 1
ATOM 775 N N . ARG A 1 109 ? -3.254 -5.536 9.349 1.00 82.56 109 ARG A N 1
ATOM 776 C CA . ARG A 1 109 ? -3.141 -4.078 9.472 1.00 82.56 109 ARG A CA 1
ATOM 777 C C . ARG A 1 109 ? -2.831 -3.706 10.908 1.00 82.56 109 ARG A C 1
ATOM 779 O O . ARG A 1 109 ? -3.376 -4.298 11.830 1.00 82.56 109 ARG A O 1
ATOM 786 N N . VAL A 1 110 ? -2.027 -2.664 11.068 1.00 86.19 110 VAL A N 1
ATOM 787 C CA . VAL A 1 110 ? -1.790 -2.027 12.365 1.00 86.19 110 VAL A CA 1
ATOM 788 C C . VAL A 1 110 ? -2.688 -0.805 12.470 1.00 86.19 110 VAL A C 1
ATOM 790 O O . VAL A 1 110 ? -2.609 0.095 11.620 1.00 86.19 110 VAL A O 1
ATOM 793 N N . LEU A 1 111 ? -3.540 -0.794 13.488 1.00 89.31 111 LEU A N 1
ATOM 794 C CA . LEU A 1 111 ? -4.356 0.344 13.881 1.00 89.31 111 LEU A CA 1
ATOM 795 C C . LEU A 1 111 ? -3.706 1.022 15.083 1.00 89.31 111 LEU A C 1
ATOM 797 O O . LEU A 1 111 ? -3.422 0.354 16.064 1.00 89.31 111 LEU A O 1
ATOM 801 N N . ASP A 1 112 ? -3.508 2.330 15.012 1.00 88.00 112 ASP A N 1
ATOM 802 C CA . ASP A 1 112 ? -3.177 3.134 16.187 1.00 88.00 112 ASP A CA 1
ATOM 803 C C . ASP A 1 112 ? -4.483 3.396 16.935 1.00 88.00 112 ASP A C 1
ATOM 805 O O . ASP A 1 112 ? -5.415 3.982 16.370 1.00 88.00 112 ASP A O 1
ATOM 809 N N . VAL A 1 113 ? -4.594 2.870 18.148 1.00 89.94 113 VAL A N 1
ATOM 810 C CA . VAL A 1 113 ? -5.774 2.994 18.997 1.00 89.94 113 VAL A CA 1
ATOM 811 C C . VAL A 1 113 ? -5.489 4.032 20.063 1.00 89.94 113 VAL A C 1
ATOM 813 O O . VAL A 1 113 ? -4.509 3.917 20.788 1.00 89.94 113 VAL A O 1
ATOM 816 N N . LEU A 1 114 ? -6.381 5.007 20.195 1.00 88.81 114 LEU A N 1
ATOM 817 C CA . LEU A 1 114 ? -6.392 5.964 21.291 1.00 88.81 114 LEU A CA 1
ATOM 818 C C . LEU A 1 114 ? -7.637 5.724 22.140 1.00 88.81 114 LEU A C 1
ATOM 820 O O . LEU A 1 114 ? -8.758 5.840 21.638 1.00 88.81 114 LEU A O 1
ATOM 824 N N . VAL A 1 115 ? -7.431 5.415 23.415 1.00 90.00 115 VAL A N 1
ATOM 825 C CA . VAL A 1 115 ? -8.476 5.268 24.425 1.00 90.00 115 VAL A CA 1
ATOM 826 C C . VAL A 1 115 ? -8.425 6.466 25.357 1.00 90.00 115 VAL A C 1
ATOM 828 O O . VAL A 1 115 ? -7.434 6.686 26.049 1.00 90.00 115 VAL A O 1
ATOM 831 N N . GLN A 1 116 ? -9.509 7.231 25.386 1.00 85.81 116 GLN A N 1
ATOM 832 C CA . GLN A 1 116 ? -9.636 8.437 26.190 1.00 85.81 116 GLN A CA 1
ATOM 833 C C . GLN A 1 116 ? -10.791 8.266 27.186 1.00 85.81 116 GLN A C 1
ATOM 835 O O . GLN A 1 116 ? -11.943 8.130 26.758 1.00 85.81 116 GLN A O 1
ATOM 840 N N . PRO A 1 117 ? -10.522 8.257 28.503 1.00 88.75 117 PRO A N 1
ATOM 841 C CA . PRO A 1 117 ? -11.577 8.259 29.501 1.00 88.75 117 PRO A CA 1
ATOM 842 C C . PRO A 1 117 ? -12.322 9.599 29.482 1.00 88.75 117 PRO A C 1
ATOM 844 O O . PRO A 1 117 ? -11.750 10.662 29.215 1.00 88.75 117 PRO A O 1
ATOM 847 N N . VAL A 1 118 ? -13.619 9.532 29.761 1.00 82.81 118 VAL A N 1
ATOM 848 C CA . VAL A 1 118 ? -14.525 10.678 29.842 1.00 82.81 118 VAL A CA 1
ATOM 849 C C . VAL A 1 118 ? -14.821 10.944 31.309 1.00 82.81 118 VAL A C 1
ATOM 851 O O . VAL A 1 118 ? -15.377 10.087 32.004 1.00 82.81 118 VAL A O 1
ATOM 854 N N . LEU A 1 119 ? -14.461 12.136 31.772 1.00 79.94 119 LEU A N 1
ATOM 855 C CA . LEU A 1 119 ? -14.661 12.585 33.144 1.00 79.94 119 LEU A CA 1
ATOM 856 C C . LEU A 1 119 ? -15.857 13.539 33.204 1.00 79.94 119 LEU A C 1
ATOM 858 O O . LEU A 1 119 ? -16.027 14.387 32.332 1.00 79.94 119 LEU A O 1
ATOM 862 N N . ALA A 1 120 ? -16.686 13.417 34.240 1.00 78.44 120 ALA A N 1
ATOM 863 C CA . ALA A 1 120 ? -17.709 14.412 34.550 1.00 78.44 120 ALA A CA 1
ATOM 864 C C . ALA A 1 120 ? -17.758 14.662 36.057 1.00 78.44 120 ALA A C 1
ATOM 866 O O . ALA A 1 120 ? -18.192 13.799 36.829 1.00 78.44 120 ALA A O 1
ATOM 867 N N . GLY A 1 121 ? -17.322 15.855 36.468 1.00 76.44 121 GLY A N 1
ATOM 868 C CA . GLY A 1 121 ? -17.210 16.215 37.884 1.00 76.44 121 GLY A CA 1
ATOM 869 C C . GLY A 1 121 ? -16.116 15.433 38.619 1.00 76.44 121 GLY A C 1
ATOM 870 O O . GLY A 1 121 ? -16.294 15.102 39.785 1.00 76.44 121 GLY A O 1
ATOM 871 N N . GLY A 1 122 ? -15.023 15.090 37.929 1.00 79.62 122 GLY A N 1
ATOM 872 C CA . GLY A 1 122 ? -13.914 14.299 38.481 1.00 79.62 122 GLY A CA 1
ATOM 873 C C . GLY A 1 122 ? -14.161 12.787 38.546 1.00 79.62 122 GLY A C 1
ATOM 874 O O . GLY A 1 122 ? -13.255 12.045 38.910 1.00 79.62 122 GLY A O 1
ATOM 875 N N . GLU A 1 123 ? -15.350 12.313 38.167 1.00 84.88 123 GLU A N 1
ATOM 876 C CA . GLU A 1 123 ? -15.672 10.885 38.092 1.00 84.88 123 GLU A CA 1
ATOM 877 C C . GLU A 1 123 ? -15.608 10.371 36.652 1.00 84.88 123 GLU A C 1
ATOM 879 O O . GLU A 1 123 ? -16.100 11.026 35.729 1.00 84.88 123 GLU A O 1
ATOM 884 N N . ILE A 1 124 ? -15.073 9.162 36.468 1.00 87.12 124 ILE A N 1
ATOM 885 C CA . ILE A 1 124 ? -15.048 8.476 35.174 1.00 87.12 124 ILE A CA 1
ATOM 886 C C . ILE A 1 124 ? -16.465 8.007 34.825 1.00 87.12 124 ILE A C 1
ATOM 888 O O . ILE A 1 124 ? -17.085 7.225 35.548 1.00 87.12 124 ILE A O 1
ATOM 892 N N . ARG A 1 125 ? -16.991 8.485 33.696 1.00 85.06 125 ARG A N 1
ATOM 893 C CA . ARG A 1 125 ? -18.327 8.131 33.186 1.00 85.06 125 ARG A CA 1
ATOM 894 C C . ARG A 1 125 ? -18.298 7.078 32.091 1.00 85.06 125 ARG A C 1
ATOM 896 O O . ARG A 1 125 ? -19.320 6.446 31.845 1.00 85.06 125 ARG A O 1
ATOM 903 N N . GLY A 1 126 ? -17.150 6.891 31.459 1.00 88.81 126 GLY A N 1
ATOM 904 C CA . GLY A 1 126 ? -16.988 6.020 30.310 1.00 88.81 126 GLY A CA 1
ATOM 905 C C . GLY A 1 126 ? -15.657 6.266 29.619 1.00 88.81 126 GLY A C 1
ATOM 906 O O . GLY A 1 126 ? -14.830 7.035 30.110 1.00 88.81 126 GLY A O 1
ATOM 907 N N . ALA A 1 127 ? -15.469 5.641 28.465 1.00 87.81 127 ALA A N 1
ATOM 908 C CA . ALA A 1 127 ? -14.303 5.859 27.622 1.00 87.81 127 ALA A CA 1
ATOM 909 C C . ALA A 1 127 ? -14.688 5.875 26.146 1.00 87.81 127 ALA A C 1
ATOM 911 O O . ALA A 1 127 ? -15.669 5.258 25.724 1.00 87.81 127 ALA A O 1
ATOM 912 N N . ILE A 1 128 ? -13.880 6.576 25.360 1.00 87.25 128 ILE A N 1
ATOM 913 C CA . ILE A 1 128 ? -13.961 6.615 23.907 1.00 87.25 128 ILE A CA 1
ATOM 914 C C . ILE A 1 128 ? -12.701 5.949 23.369 1.00 87.25 128 ILE A C 1
ATOM 916 O O . ILE A 1 128 ? -11.594 6.388 23.667 1.00 87.25 128 ILE A O 1
ATOM 920 N N . ALA A 1 129 ? -12.863 4.907 22.561 1.00 89.50 129 ALA A N 1
ATOM 921 C CA . ALA A 1 129 ? -11.787 4.335 21.769 1.00 89.50 129 ALA A CA 1
ATOM 922 C C . ALA A 1 129 ? -11.938 4.784 20.317 1.00 89.50 129 ALA A C 1
ATOM 924 O O . ALA A 1 129 ? -12.969 4.561 19.675 1.00 89.50 129 ALA A O 1
ATOM 925 N N . THR A 1 130 ? -10.892 5.403 19.786 1.00 87.50 130 THR A N 1
ATOM 926 C CA . THR A 1 130 ? -10.792 5.764 18.373 1.00 87.50 130 THR A CA 1
ATOM 927 C C . THR A 1 130 ? -9.617 5.031 17.757 1.00 87.50 130 THR A C 1
ATOM 929 O O . THR A 1 130 ? -8.621 4.771 18.424 1.00 87.50 130 THR A O 1
ATOM 932 N N . THR A 1 131 ? -9.728 4.676 16.483 1.00 88.50 131 THR A N 1
ATOM 933 C CA . THR A 1 131 ? -8.641 4.005 15.768 1.00 88.50 131 THR A CA 1
ATOM 934 C C . THR A 1 131 ? -8.241 4.783 14.527 1.00 88.50 131 THR A C 1
ATOM 936 O O . THR A 1 131 ? -9.071 5.372 13.836 1.00 88.50 131 THR A O 1
ATOM 939 N N . THR A 1 132 ? -6.963 4.757 14.190 1.00 84.88 132 THR A N 1
ATOM 940 C CA . THR A 1 132 ? -6.446 5.275 12.926 1.00 84.88 132 THR A CA 1
ATOM 941 C C . THR A 1 132 ? -5.706 4.157 12.221 1.00 84.88 132 THR A C 1
ATOM 943 O O . THR A 1 132 ? -4.993 3.378 12.841 1.00 84.88 132 THR A O 1
ATOM 946 N N . ASP A 1 133 ? -5.868 4.041 10.904 1.00 82.88 133 ASP A N 1
ATOM 947 C CA . ASP A 1 133 ? -5.110 3.060 10.128 1.00 82.88 133 ASP A CA 1
ATOM 948 C C . ASP A 1 133 ? -3.645 3.513 10.034 1.00 82.88 133 ASP A C 1
ATOM 950 O O . ASP A 1 133 ? -3.262 4.261 9.128 1.00 82.88 133 ASP A O 1
ATOM 954 N N . ALA A 1 134 ? -2.828 3.091 11.002 1.00 77.56 134 ALA A N 1
ATOM 955 C CA . ALA A 1 134 ? -1.422 3.458 11.089 1.00 77.56 134 ALA A CA 1
ATOM 956 C C . ALA A 1 134 ? -0.649 2.924 9.884 1.00 77.56 134 ALA A C 1
ATOM 958 O O . ALA A 1 134 ? 0.265 3.579 9.388 1.00 77.56 134 ALA A O 1
ATOM 959 N N . THR A 1 135 ? -1.043 1.770 9.344 1.00 70.94 135 THR A N 1
ATOM 960 C CA . THR A 1 135 ? -0.434 1.221 8.125 1.00 70.94 135 THR A CA 1
ATOM 961 C C . THR A 1 135 ? -0.668 2.142 6.928 1.00 70.94 135 THR A C 1
ATOM 963 O O . THR A 1 135 ? 0.292 2.496 6.232 1.00 70.94 135 THR A O 1
ATOM 966 N N . ALA A 1 136 ? -1.902 2.601 6.717 1.00 64.56 136 ALA A N 1
ATOM 967 C CA . ALA A 1 136 ? -2.237 3.539 5.649 1.00 64.56 136 ALA A CA 1
ATOM 968 C C . ALA A 1 136 ? -1.620 4.930 5.874 1.00 64.56 136 ALA A C 1
ATOM 970 O O . ALA A 1 136 ? -1.070 5.507 4.933 1.00 64.56 136 ALA A O 1
ATOM 971 N N . ALA A 1 137 ? -1.640 5.450 7.104 1.00 63.97 137 ALA A N 1
ATOM 972 C CA . ALA A 1 137 ? -1.039 6.737 7.453 1.00 63.97 137 ALA A CA 1
ATOM 973 C C . ALA A 1 137 ? 0.487 6.719 7.258 1.00 63.97 137 ALA A C 1
ATOM 975 O O . ALA A 1 137 ? 1.029 7.571 6.554 1.00 63.97 137 ALA A O 1
ATOM 976 N N . ARG A 1 138 ? 1.181 5.692 7.770 1.00 70.69 138 ARG A N 1
ATOM 977 C CA . ARG A 1 138 ? 2.629 5.487 7.573 1.00 70.69 138 ARG A CA 1
ATOM 978 C C . ARG A 1 138 ? 2.961 5.250 6.093 1.00 70.69 138 ARG A C 1
ATOM 980 O O . ARG A 1 138 ? 4.014 5.676 5.624 1.00 70.69 138 ARG A O 1
ATOM 987 N N . ALA A 1 139 ? 2.111 4.566 5.323 1.00 65.50 139 ALA A N 1
ATOM 988 C CA . ALA A 1 139 ? 2.294 4.416 3.874 1.00 65.50 139 ALA A CA 1
ATOM 989 C C . ALA A 1 139 ? 2.121 5.748 3.123 1.00 65.50 139 ALA A C 1
ATOM 991 O O . ALA A 1 139 ? 2.911 6.043 2.225 1.00 65.50 139 ALA A O 1
ATOM 992 N N . SER A 1 140 ? 1.134 6.556 3.514 1.00 64.12 140 SER A N 1
ATOM 993 C CA . SER A 1 140 ? 0.885 7.890 2.962 1.00 64.12 140 SER A CA 1
ATOM 994 C C . SER A 1 140 ? 2.039 8.844 3.269 1.00 64.12 140 SER A C 1
ATOM 996 O O . SER A 1 140 ? 2.608 9.415 2.346 1.00 64.12 140 SER A O 1
ATOM 998 N N . LEU A 1 141 ? 2.480 8.925 4.529 1.00 65.81 141 LEU A N 1
ATOM 999 C CA . LEU A 1 141 ? 3.635 9.731 4.941 1.00 65.81 141 LEU A CA 1
ATOM 1000 C C . LEU A 1 141 ? 4.906 9.334 4.188 1.00 65.81 141 LEU A C 1
ATOM 1002 O O . LEU A 1 141 ? 5.599 10.201 3.663 1.00 65.81 141 LEU A O 1
ATOM 1006 N N . ARG A 1 142 ? 5.182 8.028 4.058 1.00 70.06 142 ARG A N 1
ATOM 1007 C CA . ARG A 1 142 ? 6.316 7.536 3.256 1.00 70.06 142 ARG A CA 1
ATOM 1008 C C . ARG A 1 142 ? 6.211 7.962 1.791 1.00 70.06 142 ARG A C 1
ATOM 1010 O O . ARG A 1 142 ? 7.218 8.355 1.212 1.00 70.06 142 ARG A O 1
ATOM 1017 N N . ARG A 1 143 ? 5.014 7.915 1.198 1.00 70.62 143 ARG A N 1
ATOM 1018 C CA . ARG A 1 143 ? 4.778 8.373 -0.180 1.00 70.62 143 ARG A CA 1
ATOM 1019 C C . ARG A 1 143 ? 4.981 9.884 -0.313 1.00 70.62 143 ARG A C 1
ATOM 1021 O O . ARG A 1 143 ? 5.648 10.311 -1.246 1.00 70.62 143 ARG A O 1
ATOM 1028 N N . THR A 1 144 ? 4.459 10.679 0.617 1.00 64.50 144 THR A N 1
ATOM 1029 C CA . THR A 1 144 ? 4.625 12.140 0.630 1.00 64.50 144 THR A CA 1
ATOM 1030 C C . THR A 1 144 ? 6.090 12.534 0.792 1.00 64.50 144 THR A C 1
ATOM 1032 O O .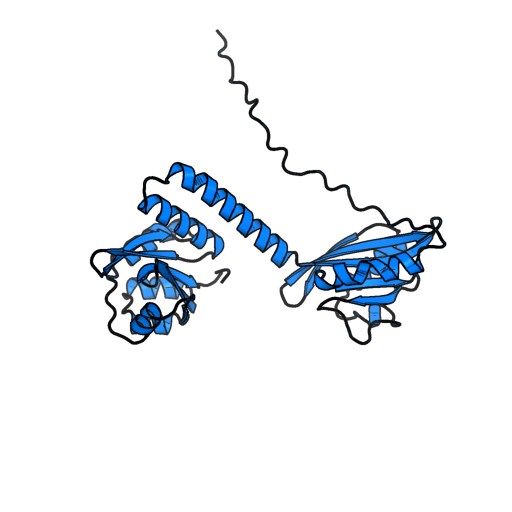 THR A 1 144 ? 6.573 13.374 0.040 1.00 64.50 144 THR A O 1
ATOM 1035 N N . ALA A 1 145 ? 6.822 11.892 1.707 1.00 63.72 145 ALA A N 1
ATOM 1036 C CA . ALA A 1 145 ? 8.253 12.120 1.892 1.00 63.72 145 ALA A CA 1
ATOM 1037 C C . ALA A 1 145 ? 9.058 11.755 0.634 1.00 63.72 145 ALA A C 1
ATOM 1039 O O . ALA A 1 145 ? 9.934 12.514 0.225 1.00 63.72 145 ALA A O 1
ATOM 1040 N N . LEU A 1 146 ? 8.723 10.635 -0.018 1.00 70.50 146 LEU A N 1
ATOM 1041 C CA . LEU A 1 146 ? 9.343 10.241 -1.282 1.00 70.50 146 LEU A CA 1
ATOM 1042 C C . LEU A 1 146 ? 9.090 11.279 -2.384 1.00 70.50 146 LEU A C 1
ATOM 1044 O O . LEU A 1 146 ? 10.031 11.696 -3.047 1.00 70.50 146 LEU A O 1
ATOM 1048 N N . LEU A 1 147 ? 7.847 11.740 -2.550 1.00 70.50 147 LEU A N 1
ATOM 1049 C CA . LEU A 1 147 ? 7.492 12.759 -3.546 1.00 70.50 147 LEU A CA 1
ATOM 1050 C C . LEU A 1 147 ? 8.165 14.109 -3.267 1.00 70.50 147 LEU A C 1
ATOM 1052 O O . LEU A 1 147 ? 8.646 14.755 -4.198 1.00 70.50 147 LEU A O 1
ATOM 1056 N N . ALA A 1 148 ? 8.235 14.528 -2.002 1.00 59.50 148 ALA A N 1
ATOM 1057 C CA . ALA A 1 148 ? 8.931 15.748 -1.601 1.00 59.50 148 ALA A CA 1
ATOM 1058 C C . ALA A 1 148 ? 10.432 15.659 -1.922 1.00 59.50 148 ALA A C 1
ATOM 1060 O O . ALA A 1 148 ? 10.982 16.568 -2.547 1.00 59.50 148 ALA A O 1
ATOM 1061 N N . ARG A 1 149 ? 11.071 14.529 -1.587 1.00 67.25 149 ARG A N 1
ATOM 1062 C CA . ARG A 1 149 ? 12.472 14.252 -1.927 1.00 67.25 149 ARG A CA 1
ATOM 1063 C C . ARG A 1 149 ? 12.696 14.265 -3.439 1.00 67.25 149 ARG A C 1
ATOM 1065 O O . ARG A 1 149 ? 13.571 14.986 -3.905 1.00 67.25 149 ARG A O 1
ATOM 1072 N N . MET A 1 150 ? 11.866 13.552 -4.201 1.00 68.69 150 MET A N 1
ATOM 1073 C CA . MET A 1 150 ? 11.944 13.531 -5.664 1.00 68.69 150 MET A CA 1
ATOM 1074 C C . MET A 1 150 ? 11.78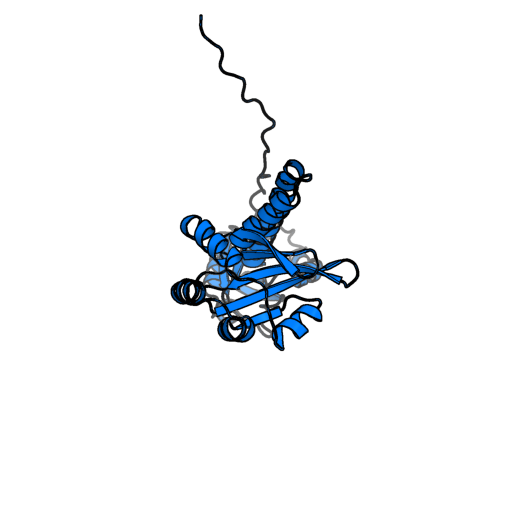5 14.927 -6.264 1.00 68.69 150 MET A C 1
ATOM 1076 O O . MET A 1 150 ? 12.498 15.260 -7.196 1.00 68.69 150 MET A O 1
ATOM 1080 N N . THR A 1 151 ? 10.890 15.762 -5.732 1.00 64.06 151 THR A N 1
ATOM 1081 C CA . THR A 1 151 ? 10.695 17.138 -6.220 1.00 64.06 151 THR A CA 1
ATOM 1082 C C . THR A 1 151 ? 11.937 17.998 -5.967 1.00 64.06 151 THR A C 1
ATOM 1084 O O . THR A 1 151 ? 12.348 18.760 -6.842 1.00 64.06 151 THR A O 1
ATOM 1087 N N . SER A 1 152 ? 12.561 17.845 -4.794 1.00 61.50 152 SER A N 1
ATOM 1088 C CA . SER A 1 152 ? 13.804 18.535 -4.438 1.00 61.50 152 SER A CA 1
ATOM 1089 C C . SER A 1 152 ? 14.984 18.082 -5.301 1.00 61.50 152 SER A C 1
ATOM 1091 O O . SER A 1 152 ? 15.726 18.915 -5.812 1.00 61.50 152 SER A O 1
ATOM 1093 N N . GLU A 1 153 ? 15.165 16.772 -5.478 1.00 68.00 153 GLU A N 1
ATOM 1094 C CA . GLU A 1 153 ? 16.265 16.198 -6.264 1.00 68.00 153 GLU A CA 1
ATOM 1095 C C . GLU A 1 153 ? 16.066 16.455 -7.769 1.00 68.00 153 GLU A C 1
ATOM 1097 O O . GLU A 1 153 ? 17.018 16.795 -8.467 1.00 68.00 153 GLU A O 1
ATOM 1102 N N . HIS A 1 154 ? 14.823 16.416 -8.263 1.00 64.12 154 HIS A N 1
ATOM 1103 C CA . HIS A 1 154 ? 14.480 16.738 -9.651 1.00 64.12 154 HIS A CA 1
ATOM 1104 C C . HIS A 1 154 ? 14.895 18.161 -10.038 1.00 64.12 154 HIS A C 1
ATOM 1106 O O . HIS A 1 154 ? 15.386 18.374 -11.142 1.00 64.12 154 HIS A O 1
ATOM 1112 N N . ALA A 1 155 ? 14.752 19.141 -9.138 1.00 58.16 155 ALA A N 1
ATOM 1113 C CA . ALA A 1 155 ? 15.175 20.514 -9.411 1.00 58.16 155 ALA A CA 1
ATOM 1114 C C . ALA A 1 155 ? 16.678 20.622 -9.740 1.00 58.16 155 ALA A C 1
ATOM 1116 O O . ALA A 1 155 ? 17.061 21.502 -10.512 1.00 58.16 155 ALA A O 1
ATOM 1117 N N . ALA A 1 156 ? 17.502 19.719 -9.198 1.00 65.00 156 ALA A N 1
ATOM 1118 C CA . ALA A 1 156 ? 18.946 19.682 -9.419 1.00 65.00 156 ALA A CA 1
ATOM 1119 C C . ALA A 1 156 ? 19.356 18.984 -10.729 1.00 65.00 156 ALA A C 1
ATOM 1121 O O . ALA A 1 156 ? 20.449 19.237 -11.224 1.00 65.00 156 ALA A O 1
ATOM 1122 N N . VAL A 1 157 ? 18.495 18.129 -11.296 1.00 72.69 157 VAL A N 1
ATOM 1123 C CA . VAL A 1 157 ? 18.799 17.311 -12.490 1.00 72.69 157 VAL A CA 1
ATOM 1124 C C . VAL A 1 157 ? 17.854 17.560 -13.669 1.00 72.69 157 VAL A C 1
ATOM 1126 O O . VAL A 1 157 ? 17.892 16.835 -14.655 1.00 72.69 157 VAL A O 1
ATOM 1129 N N . LYS A 1 158 ? 17.005 18.591 -13.590 1.00 71.38 158 LYS A N 1
ATOM 1130 C CA . LYS A 1 158 ? 15.918 18.871 -14.548 1.00 71.38 158 LYS A CA 1
ATOM 1131 C C . LYS A 1 158 ? 16.350 18.987 -16.019 1.00 71.38 158 LYS A C 1
ATOM 1133 O O . LYS A 1 158 ? 15.515 18.804 -16.899 1.00 71.38 158 LYS A O 1
ATOM 1138 N N . ASP A 1 159 ? 17.616 19.316 -16.270 1.00 79.50 159 ASP A N 1
ATOM 1139 C CA . ASP A 1 159 ? 18.160 19.527 -17.615 1.00 79.50 159 ASP A CA 1
ATOM 1140 C C . ASP A 1 159 ? 18.772 18.240 -18.213 1.00 79.50 159 ASP A C 1
ATOM 1142 O O . ASP A 1 159 ? 19.149 18.229 -19.383 1.00 79.50 159 ASP A O 1
ATOM 1146 N N . ASP A 1 160 ? 18.826 17.146 -17.442 1.00 80.44 160 ASP A N 1
ATOM 1147 C CA . ASP A 1 160 ? 19.285 15.822 -17.872 1.00 80.44 160 ASP A CA 1
ATOM 1148 C C . ASP A 1 160 ? 18.137 14.793 -17.754 1.00 80.44 160 ASP A C 1
ATOM 1150 O O . ASP A 1 160 ? 17.840 14.290 -16.663 1.00 80.44 160 ASP A O 1
ATOM 1154 N N . PRO A 1 161 ? 17.471 14.454 -18.874 1.00 77.06 161 PRO A N 1
ATOM 1155 C CA . PRO A 1 161 ? 16.379 13.488 -18.886 1.00 77.06 161 PRO A CA 1
ATOM 1156 C C . PRO A 1 161 ? 16.765 12.112 -18.337 1.00 77.06 161 PRO A C 1
ATOM 1158 O O . PRO A 1 161 ? 15.945 11.485 -17.666 1.00 77.06 161 PRO A O 1
ATOM 1161 N N . ASP A 1 162 ? 17.986 11.635 -18.589 1.00 79.94 162 ASP A N 1
ATOM 1162 C CA . ASP A 1 162 ? 18.418 10.312 -18.130 1.00 79.94 162 ASP A CA 1
ATOM 1163 C C . ASP A 1 162 ? 18.629 10.323 -16.606 1.00 79.94 162 ASP A C 1
ATOM 1165 O O . ASP A 1 162 ? 18.217 9.383 -15.916 1.00 79.94 162 ASP A O 1
ATOM 1169 N N . ALA A 1 163 ? 19.150 11.423 -16.051 1.00 76.06 163 ALA A N 1
ATOM 1170 C CA . ALA A 1 163 ? 19.243 11.616 -14.603 1.00 76.06 163 ALA A CA 1
ATOM 1171 C C . ALA A 1 163 ? 17.861 11.682 -13.925 1.00 76.06 163 ALA A C 1
ATOM 1173 O O . ALA A 1 163 ? 17.669 11.090 -12.859 1.00 76.06 163 ALA A O 1
ATOM 1174 N N . VAL A 1 164 ? 16.871 12.328 -14.553 1.00 74.19 164 VAL A N 1
ATOM 1175 C CA . VAL A 1 164 ? 15.477 12.326 -14.068 1.00 74.19 164 VAL A CA 1
ATOM 1176 C C . VAL A 1 164 ? 14.888 10.913 -14.076 1.00 74.19 164 VAL A C 1
ATOM 1178 O O . VAL A 1 164 ? 14.272 10.494 -13.093 1.00 74.19 164 VAL A O 1
ATOM 1181 N N . MET A 1 165 ? 15.087 10.146 -15.151 1.00 81.00 165 MET A N 1
ATOM 1182 C CA . MET A 1 165 ? 14.594 8.765 -15.214 1.00 81.00 165 MET A CA 1
ATOM 1183 C C . MET A 1 165 ? 15.270 7.878 -14.165 1.00 81.00 165 MET A C 1
ATOM 1185 O O . MET A 1 165 ? 14.598 7.061 -13.530 1.00 81.00 165 MET A O 1
ATOM 1189 N N . GLN A 1 166 ? 16.572 8.062 -13.930 1.00 85.06 166 GLN A N 1
ATOM 1190 C CA . GLN A 1 166 ? 17.295 7.340 -12.886 1.00 85.06 166 GLN A CA 1
ATOM 1191 C C . GLN A 1 166 ? 16.758 7.670 -11.492 1.00 85.06 166 GLN A C 1
ATOM 1193 O O . GLN A 1 166 ? 16.509 6.749 -10.717 1.00 85.06 166 GLN A O 1
ATOM 1198 N N . LEU A 1 167 ? 16.492 8.945 -11.200 1.00 78.38 167 LEU A N 1
ATOM 1199 C CA . LEU A 1 167 ? 15.872 9.382 -9.948 1.00 78.38 167 LEU A CA 1
ATOM 1200 C C . LEU A 1 167 ? 14.533 8.670 -9.691 1.00 78.38 167 LEU A C 1
ATOM 1202 O O . LEU A 1 167 ? 14.292 8.153 -8.598 1.00 78.38 167 LEU A O 1
ATOM 1206 N N . VAL A 1 168 ? 13.667 8.614 -10.708 1.00 80.19 168 VAL A N 1
ATOM 1207 C CA . VAL A 1 168 ? 12.365 7.933 -10.623 1.00 80.19 168 VAL A CA 1
ATOM 1208 C C . VAL A 1 168 ? 12.547 6.438 -10.369 1.00 80.19 168 VAL A C 1
ATOM 1210 O O . VAL A 1 168 ? 11.894 5.882 -9.486 1.00 80.19 168 VAL A O 1
ATOM 1213 N N . VAL A 1 169 ? 13.434 5.779 -11.116 1.00 86.69 169 VAL A N 1
ATOM 1214 C CA . VAL A 1 169 ? 13.688 4.340 -10.971 1.00 86.69 169 VAL A CA 1
ATOM 1215 C C . VAL A 1 169 ? 14.227 4.009 -9.578 1.00 86.69 169 VAL A C 1
ATOM 1217 O O . VAL A 1 169 ? 13.691 3.103 -8.940 1.00 86.69 169 VAL A O 1
ATOM 1220 N N . SER A 1 170 ? 15.196 4.772 -9.068 1.00 86.62 170 SER A N 1
ATOM 1221 C CA . SER A 1 170 ? 15.748 4.597 -7.719 1.00 86.62 170 SER A CA 1
ATOM 1222 C C . SER A 1 170 ? 14.687 4.775 -6.632 1.00 86.62 170 SER A C 1
ATOM 1224 O O . SER A 1 170 ? 14.573 3.956 -5.717 1.00 86.62 170 SER A O 1
ATOM 1226 N N . ALA A 1 171 ? 13.842 5.802 -6.754 1.00 79.06 171 ALA A N 1
ATOM 1227 C CA . ALA A 1 171 ? 12.741 6.042 -5.825 1.00 79.06 171 ALA A CA 1
ATOM 1228 C C . ALA A 1 171 ? 11.733 4.878 -5.802 1.00 79.06 171 ALA A C 1
ATOM 1230 O O . ALA A 1 171 ? 11.321 4.421 -4.730 1.00 79.06 171 ALA A O 1
ATOM 1231 N N . VAL A 1 172 ? 11.353 4.363 -6.976 1.00 83.31 172 VAL A N 1
ATOM 1232 C CA . VAL A 1 172 ? 10.420 3.232 -7.089 1.00 83.31 172 VAL A CA 1
ATOM 1233 C C . VAL A 1 172 ? 11.058 1.943 -6.574 1.00 83.31 172 VAL A C 1
ATOM 1235 O O . VAL A 1 172 ? 10.388 1.198 -5.860 1.00 83.31 172 VAL A O 1
ATOM 1238 N N . ALA A 1 173 ? 12.339 1.695 -6.860 1.00 86.06 173 ALA A N 1
ATOM 1239 C CA . ALA A 1 173 ? 13.057 0.516 -6.376 1.00 86.06 173 ALA A CA 1
ATOM 1240 C C . ALA A 1 173 ? 13.119 0.498 -4.844 1.00 86.06 173 ALA A C 1
ATOM 1242 O O . ALA A 1 173 ? 12.773 -0.508 -4.220 1.00 86.06 173 ALA A O 1
ATOM 1243 N N . GLN A 1 174 ? 13.433 1.642 -4.227 1.00 84.88 174 GLN A N 1
ATOM 1244 C CA . GLN A 1 174 ? 13.432 1.804 -2.771 1.00 84.88 174 GLN A CA 1
ATOM 1245 C C . GLN A 1 174 ? 12.044 1.612 -2.156 1.00 84.88 174 GLN A C 1
ATOM 1247 O O . GLN A 1 174 ? 11.898 0.945 -1.126 1.00 84.88 174 GLN A O 1
ATOM 1252 N N . TYR A 1 175 ? 11.011 2.171 -2.785 1.00 80.12 175 TYR A N 1
ATOM 1253 C CA . TYR A 1 175 ? 9.641 2.054 -2.297 1.00 80.12 175 TYR A CA 1
ATOM 1254 C C . TYR A 1 175 ? 9.116 0.616 -2.387 1.00 80.12 175 TYR A C 1
ATOM 1256 O O . TYR A 1 175 ? 8.630 0.065 -1.393 1.00 80.12 175 TYR A O 1
ATOM 1264 N N . ALA A 1 176 ? 9.241 0.004 -3.567 1.00 81.81 176 ALA A N 1
ATOM 1265 C CA . ALA A 1 176 ? 8.740 -1.332 -3.867 1.00 81.81 176 ALA A CA 1
ATOM 1266 C C . ALA A 1 176 ? 9.635 -2.448 -3.309 1.00 81.81 176 ALA A C 1
ATOM 1268 O O . ALA A 1 176 ? 9.203 -3.604 -3.277 1.00 81.81 176 ALA A O 1
ATOM 1269 N N . ARG A 1 177 ? 10.864 -2.126 -2.881 1.00 86.25 177 ARG A N 1
ATOM 1270 C CA . ARG A 1 177 ? 11.914 -3.089 -2.507 1.00 86.25 177 ARG A CA 1
ATOM 1271 C C . ARG A 1 177 ? 12.124 -4.145 -3.587 1.00 86.25 177 ARG A C 1
ATOM 1273 O O . ARG A 1 177 ? 12.042 -5.341 -3.326 1.00 86.25 177 ARG A O 1
ATOM 1280 N N . SER A 1 178 ? 12.257 -3.680 -4.822 1.00 89.25 178 SER A N 1
ATOM 1281 C CA . SER A 1 178 ? 12.191 -4.527 -6.012 1.00 89.25 178 SER A CA 1
ATOM 1282 C C . SER A 1 178 ? 13.118 -4.006 -7.108 1.00 89.25 178 SER A C 1
ATOM 1284 O O . SER A 1 178 ? 13.331 -2.794 -7.164 1.00 89.25 178 SER A O 1
ATOM 1286 N N . PRO A 1 179 ? 13.603 -4.878 -8.010 1.00 91.19 179 PRO A N 1
ATOM 1287 C CA . PRO A 1 179 ? 14.249 -4.451 -9.244 1.00 91.19 179 PRO A CA 1
ATOM 1288 C C . PRO A 1 179 ? 13.291 -3.615 -10.097 1.00 91.19 179 PRO A C 1
ATOM 1290 O O . PRO A 1 179 ? 12.144 -4.020 -10.338 1.00 91.19 179 PRO A O 1
ATOM 1293 N N . VAL A 1 180 ? 13.771 -2.471 -10.583 1.00 88.69 180 VAL A N 1
ATOM 1294 C CA . VAL A 1 180 ? 13.011 -1.555 -11.438 1.00 88.69 180 VAL A CA 1
ATOM 1295 C C . VAL A 1 180 ? 13.814 -1.215 -12.681 1.00 88.69 180 VAL A C 1
ATOM 1297 O O . VAL A 1 180 ? 15.004 -0.916 -12.623 1.00 88.69 180 VAL A O 1
ATOM 1300 N N . VAL A 1 181 ? 13.142 -1.231 -13.827 1.00 90.50 181 VAL A N 1
ATOM 1301 C CA . VAL A 1 181 ? 13.725 -0.893 -15.122 1.00 90.50 181 VAL A CA 1
ATOM 1302 C C . VAL A 1 181 ? 12.818 0.089 -15.845 1.00 90.50 181 VAL A C 1
ATOM 1304 O O . VAL A 1 181 ? 11.619 -0.151 -15.970 1.00 90.50 181 VAL A O 1
ATOM 1307 N N . MET A 1 182 ?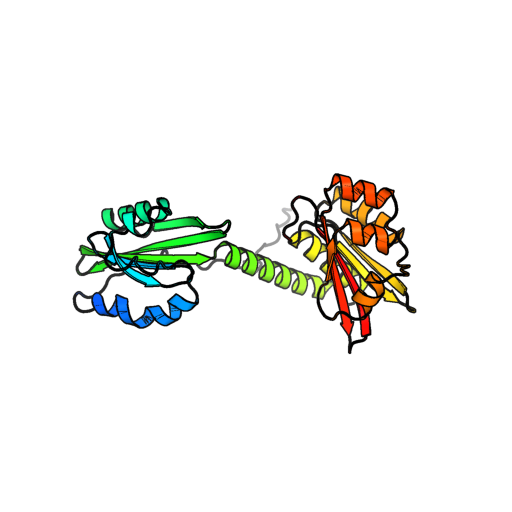 13.387 1.165 -16.377 1.00 89.06 182 MET A N 1
ATOM 1308 C CA . MET A 1 182 ? 12.686 2.124 -17.218 1.00 89.06 182 MET A CA 1
ATOM 1309 C C . MET A 1 182 ? 13.288 2.167 -18.619 1.00 89.06 182 MET A C 1
ATOM 1311 O O . MET A 1 182 ? 14.494 2.345 -18.802 1.00 89.06 182 MET A O 1
ATOM 1315 N N . ARG A 1 183 ? 12.417 2.038 -19.619 1.00 89.31 183 ARG A N 1
ATOM 1316 C CA . ARG A 1 183 ? 12.749 2.195 -21.036 1.00 89.31 183 ARG A CA 1
ATOM 1317 C C . ARG A 1 183 ? 11.940 3.333 -21.646 1.00 89.31 183 ARG A C 1
ATOM 1319 O O . ARG A 1 183 ? 10.787 3.520 -21.262 1.00 89.31 183 ARG A O 1
ATOM 1326 N N . SER A 1 184 ? 12.496 4.061 -22.607 1.00 87.75 184 SER A N 1
ATOM 1327 C CA . SER A 1 184 ? 11.748 5.035 -23.414 1.00 87.75 184 SER A CA 1
ATOM 1328 C C . SER A 1 184 ? 11.730 4.619 -24.876 1.00 87.75 184 SER A C 1
ATOM 1330 O O . SER A 1 184 ? 12.624 3.910 -25.329 1.00 87.75 184 SER A O 1
ATOM 1332 N N . VAL A 1 185 ? 10.737 5.088 -25.624 1.00 85.00 185 VAL A N 1
ATOM 1333 C CA . VAL A 1 185 ? 10.701 4.887 -27.073 1.00 85.00 185 VAL A CA 1
ATOM 1334 C C . VAL A 1 185 ? 11.689 5.850 -27.735 1.00 85.00 185 VAL A C 1
ATOM 1336 O O . VAL A 1 185 ? 11.603 7.058 -27.523 1.00 85.00 185 VAL A O 1
ATOM 1339 N N . GLN A 1 186 ? 12.618 5.321 -28.524 1.00 85.12 186 GLN A N 1
ATOM 1340 C CA . GLN A 1 186 ? 13.530 6.066 -29.389 1.00 85.12 186 GLN A CA 1
ATOM 1341 C C . GLN A 1 186 ? 13.588 5.345 -30.737 1.00 85.12 186 GLN A C 1
ATOM 1343 O O . GLN A 1 186 ? 13.796 4.137 -30.778 1.00 85.12 186 GLN A O 1
ATOM 1348 N N . ASP A 1 187 ? 13.309 6.068 -31.824 1.00 85.31 187 ASP A N 1
ATOM 1349 C CA . ASP A 1 187 ? 13.292 5.529 -33.194 1.00 85.31 187 ASP A CA 1
ATOM 1350 C C . ASP A 1 187 ? 12.404 4.278 -33.374 1.00 85.31 187 ASP A C 1
ATOM 1352 O O . ASP A 1 187 ? 12.656 3.411 -34.204 1.00 85.31 187 ASP A O 1
ATOM 1356 N N . GLY A 1 188 ? 11.321 4.194 -32.589 1.00 80.31 188 GLY A N 1
ATOM 1357 C CA . GLY A 1 188 ? 10.368 3.077 -32.610 1.00 80.31 188 GLY A CA 1
ATOM 1358 C C . GLY A 1 188 ? 10.741 1.891 -31.715 1.00 80.31 188 GLY A C 1
ATOM 1359 O O . GLY A 1 188 ? 9.940 0.962 -31.585 1.00 80.31 188 GLY A O 1
ATOM 1360 N N . GLU A 1 189 ? 11.891 1.937 -31.042 1.00 83.31 189 GLU A N 1
ATOM 1361 C CA . GLU A 1 189 ? 12.377 0.884 -30.148 1.00 83.31 189 GLU A CA 1
ATOM 1362 C C . GLU A 1 189 ? 12.389 1.329 -28.682 1.00 83.31 189 GLU A C 1
ATOM 1364 O O . GLU A 1 189 ? 12.521 2.511 -28.375 1.00 83.31 189 GLU A O 1
ATOM 1369 N N . LEU A 1 190 ? 12.238 0.384 -27.747 1.00 83.31 190 LEU A N 1
ATOM 1370 C CA . LEU A 1 190 ? 12.365 0.675 -26.317 1.00 83.31 190 LEU A CA 1
ATOM 1371 C C . LEU A 1 190 ? 13.829 0.577 -25.886 1.00 83.31 190 LEU A C 1
ATOM 1373 O O . LEU A 1 190 ? 14.364 -0.517 -25.704 1.00 83.31 190 LEU A O 1
ATOM 1377 N N . VAL A 1 191 ? 14.439 1.734 -25.653 1.00 87.06 191 VAL A N 1
ATOM 1378 C CA . VAL A 1 191 ? 15.826 1.876 -25.203 1.00 87.06 191 VAL A CA 1
ATOM 1379 C C . VAL A 1 191 ? 15.863 2.002 -23.685 1.00 87.06 191 VAL A C 1
ATOM 1381 O O . VAL A 1 191 ? 15.037 2.697 -23.088 1.00 87.06 191 VAL A O 1
ATOM 1384 N N . LEU A 1 192 ? 16.812 1.317 -23.044 1.00 89.19 192 LEU A N 1
ATOM 1385 C CA . LEU A 1 192 ? 17.031 1.438 -21.605 1.00 89.19 192 LEU A CA 1
ATOM 1386 C C . LEU A 1 192 ? 17.459 2.861 -21.240 1.00 89.19 192 LEU A C 1
ATOM 1388 O O . LEU A 1 192 ? 18.436 3.366 -21.780 1.00 89.19 192 LEU A O 1
ATOM 1392 N N . ARG A 1 193 ? 16.747 3.468 -20.288 1.00 87.69 193 ARG A N 1
ATOM 1393 C CA . ARG A 1 193 ? 17.071 4.788 -19.729 1.00 87.69 193 ARG A CA 1
ATOM 1394 C C . ARG A 1 193 ? 17.642 4.685 -18.330 1.00 87.69 193 ARG A C 1
ATOM 1396 O O . ARG A 1 193 ? 18.633 5.323 -18.010 1.00 87.69 193 ARG A O 1
ATOM 1403 N N . ALA A 1 194 ? 17.023 3.846 -17.509 1.00 87.56 194 ALA A N 1
ATOM 1404 C CA . ALA A 1 194 ? 17.420 3.670 -16.128 1.00 87.56 194 ALA A CA 1
ATOM 1405 C C . ALA A 1 194 ? 17.091 2.261 -15.645 1.00 87.56 194 ALA A C 1
ATOM 1407 O O . ALA A 1 194 ? 16.133 1.625 -16.090 1.00 87.56 194 ALA A O 1
ATOM 1408 N N . ALA A 1 195 ? 17.900 1.780 -14.715 1.00 89.81 195 ALA A N 1
ATOM 1409 C CA . ALA A 1 195 ? 17.691 0.525 -14.017 1.00 89.81 195 ALA A CA 1
ATOM 1410 C C . ALA A 1 195 ? 18.301 0.650 -12.626 1.00 89.81 195 ALA A C 1
ATOM 1412 O O . ALA A 1 195 ? 19.394 1.216 -12.486 1.00 89.81 195 ALA A O 1
ATOM 1413 N N . ASP A 1 196 ? 17.589 0.136 -11.632 1.00 89.81 196 ASP A N 1
ATOM 1414 C CA . ASP A 1 196 ? 18.041 0.121 -10.250 1.00 89.81 196 ASP A CA 1
ATOM 1415 C C . ASP A 1 196 ? 17.423 -1.041 -9.474 1.00 89.81 196 ASP A C 1
ATOM 1417 O O . ASP A 1 196 ? 16.467 -1.689 -9.917 1.00 89.81 196 ASP A O 1
ATOM 1421 N N . ASP A 1 197 ? 17.979 -1.280 -8.299 1.00 87.06 197 ASP A N 1
ATOM 1422 C CA . ASP A 1 197 ? 17.479 -2.228 -7.324 1.00 87.06 197 ASP A CA 1
ATOM 1423 C C . ASP A 1 197 ? 17.478 -1.607 -5.930 1.00 87.06 197 ASP A C 1
ATOM 1425 O O . ASP A 1 197 ? 18.166 -0.629 -5.658 1.00 87.06 197 ASP A O 1
ATOM 1429 N N . TYR A 1 198 ? 16.708 -2.192 -5.021 1.00 80.06 198 TYR A N 1
ATOM 1430 C CA . TYR A 1 198 ? 16.813 -1.839 -3.611 1.00 80.06 198 TYR A CA 1
ATOM 1431 C C . TYR A 1 198 ? 18.135 -2.315 -2.994 1.00 80.06 198 TYR A C 1
ATOM 1433 O O . TYR A 1 198 ? 18.630 -1.694 -2.058 1.00 80.06 198 TYR A O 1
ATOM 1441 N N . ASP A 1 199 ? 18.687 -3.419 -3.501 1.00 81.81 199 ASP A N 1
ATOM 1442 C CA . ASP A 1 199 ? 19.989 -3.933 -3.083 1.00 81.81 199 ASP A CA 1
ATOM 1443 C C . ASP A 1 199 ? 21.099 -3.390 -3.998 1.00 81.81 199 ASP A C 1
ATOM 1445 O O . ASP A 1 199 ? 21.235 -3.825 -5.149 1.00 81.81 199 ASP A O 1
ATOM 1449 N N . GLU A 1 200 ? 21.906 -2.461 -3.471 1.00 74.25 200 GLU A N 1
ATOM 1450 C CA . GLU A 1 200 ? 23.026 -1.812 -4.173 1.00 74.25 200 GLU A CA 1
ATOM 1451 C C . GLU A 1 200 ? 23.995 -2.823 -4.805 1.00 74.25 200 GLU A C 1
ATOM 1453 O O . GLU A 1 200 ? 24.517 -2.578 -5.897 1.00 74.25 200 GLU A O 1
ATOM 1458 N N . GLY A 1 201 ? 24.184 -3.995 -4.184 1.00 76.44 201 GLY A N 1
ATOM 1459 C CA . GLY A 1 201 ? 25.047 -5.056 -4.712 1.00 76.44 201 GLY A CA 1
ATOM 1460 C C . GLY A 1 201 ? 24.529 -5.675 -6.014 1.00 76.44 201 GLY A C 1
ATOM 1461 O O . GLY A 1 201 ? 25.296 -6.263 -6.777 1.00 76.44 201 GLY A O 1
ATOM 1462 N N . THR A 1 202 ? 23.236 -5.514 -6.302 1.00 77.75 202 THR A N 1
ATOM 1463 C CA . THR A 1 202 ? 22.565 -6.096 -7.472 1.00 77.75 202 THR A CA 1
ATOM 1464 C C . THR A 1 202 ? 22.171 -5.069 -8.529 1.00 77.75 202 THR A C 1
ATOM 1466 O O . THR A 1 202 ? 21.923 -5.455 -9.671 1.00 77.75 202 THR A O 1
ATOM 1469 N N . ALA A 1 203 ? 22.184 -3.771 -8.213 1.00 78.38 203 ALA A N 1
ATOM 1470 C CA . ALA A 1 203 ? 21.802 -2.704 -9.142 1.00 78.38 203 ALA A CA 1
ATOM 1471 C C . ALA A 1 203 ? 22.643 -2.709 -10.435 1.00 78.38 203 ALA A C 1
ATOM 1473 O O . ALA A 1 203 ? 22.111 -2.595 -11.544 1.00 78.38 203 ALA A O 1
ATOM 1474 N N . SER A 1 204 ? 23.959 -2.919 -10.313 1.00 78.12 204 SER A N 1
ATOM 1475 C CA . SER A 1 204 ? 24.873 -3.027 -11.460 1.00 78.12 204 SER A CA 1
ATOM 1476 C C . SER A 1 204 ? 24.548 -4.235 -12.345 1.00 78.12 204 SER A C 1
ATOM 1478 O O . SER A 1 204 ? 24.543 -4.122 -13.573 1.00 78.12 204 SER A O 1
ATOM 1480 N N . VAL A 1 205 ? 24.197 -5.365 -11.727 1.00 77.25 205 VAL A N 1
ATOM 1481 C CA . VAL A 1 205 ? 23.799 -6.599 -12.410 1.00 77.25 205 VAL A CA 1
ATOM 1482 C C . VAL A 1 205 ? 22.474 -6.398 -13.137 1.00 77.25 205 VAL A C 1
ATOM 1484 O O . VAL A 1 205 ? 22.381 -6.722 -14.319 1.00 77.25 205 VAL A O 1
ATOM 1487 N N . VAL A 1 206 ? 21.469 -5.809 -12.480 1.00 77.69 206 VAL A N 1
ATOM 1488 C CA . VAL A 1 206 ? 20.165 -5.494 -13.088 1.00 77.69 206 VAL A CA 1
ATOM 1489 C C . VAL A 1 206 ? 20.343 -4.585 -14.299 1.00 77.69 206 VAL A C 1
ATOM 1491 O O . VAL A 1 206 ? 19.728 -4.831 -15.336 1.00 77.69 206 VAL A O 1
ATOM 1494 N N . ARG A 1 207 ? 21.221 -3.580 -14.217 1.00 81.19 207 ARG A N 1
ATOM 1495 C CA . ARG A 1 207 ? 21.513 -2.682 -15.340 1.00 81.19 207 ARG A CA 1
ATOM 1496 C C . ARG A 1 207 ? 22.194 -3.401 -16.504 1.00 81.19 207 ARG A C 1
ATOM 1498 O O . ARG A 1 207 ? 21.717 -3.292 -17.630 1.00 81.19 207 ARG A O 1
ATOM 1505 N N . GLN A 1 208 ? 23.260 -4.161 -16.247 1.00 76.44 208 GLN A N 1
ATOM 1506 C CA . GLN A 1 208 ? 23.957 -4.942 -17.282 1.00 76.44 208 GLN A CA 1
ATOM 1507 C C . GLN A 1 208 ? 23.006 -5.907 -17.991 1.00 76.44 208 GLN A C 1
ATOM 1509 O O . GLN A 1 208 ? 22.969 -5.980 -19.219 1.00 76.44 208 GLN A O 1
ATOM 1514 N N . VAL A 1 209 ? 22.184 -6.595 -17.203 1.00 72.69 209 VAL A N 1
ATOM 1515 C CA . VAL A 1 209 ? 21.127 -7.473 -17.685 1.00 72.69 209 VAL A CA 1
ATOM 1516 C C . VAL A 1 209 ? 20.125 -6.707 -18.545 1.00 72.69 209 VAL A C 1
ATOM 1518 O O . VAL A 1 209 ? 19.852 -7.121 -19.667 1.00 72.69 209 VAL A O 1
ATOM 1521 N N . ALA A 1 210 ? 19.587 -5.590 -18.056 1.00 78.12 210 ALA A N 1
ATOM 1522 C CA . ALA A 1 210 ? 18.559 -4.830 -18.755 1.00 78.12 210 ALA A CA 1
ATOM 1523 C C . ALA A 1 210 ? 19.051 -4.248 -20.091 1.00 78.12 210 ALA A C 1
ATOM 1525 O O . ALA A 1 210 ? 18.243 -4.150 -21.017 1.00 78.12 210 ALA A O 1
ATOM 1526 N N . CYS A 1 211 ? 20.343 -3.910 -20.195 1.00 78.06 211 CYS A N 1
ATOM 1527 C CA . CYS A 1 211 ? 21.001 -3.517 -21.446 1.00 78.06 211 CYS A CA 1
ATOM 1528 C C . CYS A 1 211 ? 21.111 -4.683 -22.436 1.00 78.06 211 CYS A C 1
ATOM 1530 O O . CYS A 1 211 ? 20.921 -4.494 -23.632 1.00 78.06 211 CYS A O 1
ATOM 1532 N N . ALA A 1 212 ? 21.433 -5.882 -21.944 1.00 66.62 212 ALA A N 1
ATOM 1533 C CA . ALA A 1 212 ? 21.661 -7.063 -22.773 1.00 66.62 212 ALA A CA 1
ATOM 1534 C C . ALA A 1 212 ? 20.368 -7.700 -23.311 1.00 66.62 212 ALA A C 1
ATOM 1536 O O . ALA A 1 212 ? 20.436 -8.559 -24.189 1.00 66.62 212 ALA A O 1
ATOM 1537 N N . VAL A 1 213 ? 19.199 -7.306 -22.791 1.00 67.62 213 VAL A N 1
ATOM 1538 C CA . VAL A 1 213 ? 17.893 -7.733 -23.310 1.00 67.62 213 VAL A CA 1
ATOM 1539 C C . VAL A 1 213 ? 17.366 -6.673 -24.282 1.00 67.62 213 VAL A C 1
ATOM 1541 O O . VAL A 1 213 ? 16.745 -5.704 -23.825 1.00 67.62 213 VAL A O 1
ATOM 1544 N N . PRO A 1 214 ? 17.570 -6.823 -25.606 1.00 66.50 214 PRO A N 1
ATOM 1545 C CA . PRO A 1 214 ? 16.868 -5.984 -26.565 1.00 66.50 214 PRO A CA 1
ATOM 1546 C C . PRO A 1 214 ? 15.363 -6.166 -26.368 1.00 66.50 214 PRO A C 1
ATOM 1548 O O . PRO A 1 214 ? 14.873 -7.285 -26.196 1.00 66.50 214 PRO A O 1
ATOM 1551 N N . TRP A 1 215 ? 14.614 -5.063 -26.378 1.00 68.25 215 TRP A N 1
ATOM 1552 C CA . TRP A 1 215 ? 13.160 -5.140 -26.380 1.00 68.25 215 TRP A CA 1
ATOM 1553 C C . TRP A 1 215 ? 12.694 -5.580 -27.765 1.00 68.25 215 TRP A C 1
ATOM 1555 O O . TRP A 1 215 ? 12.339 -4.765 -28.613 1.00 68.25 215 TRP A O 1
ATOM 1565 N N . ALA A 1 216 ? 12.699 -6.883 -27.998 1.00 62.09 216 ALA A N 1
ATOM 1566 C CA . ALA A 1 216 ? 12.185 -7.468 -29.221 1.00 62.09 216 ALA A CA 1
ATOM 15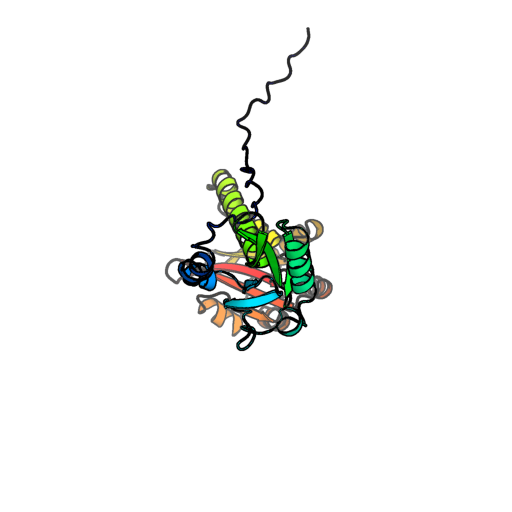67 C C . ALA A 1 216 ? 11.037 -8.413 -28.874 1.00 62.09 216 ALA A C 1
ATOM 1569 O O . ALA A 1 216 ? 11.291 -9.579 -28.581 1.00 62.09 216 ALA A O 1
ATOM 1570 N N . PRO A 1 217 ? 9.768 -7.963 -28.904 1.00 58.12 217 PRO A N 1
ATOM 1571 C CA . PRO A 1 217 ? 8.679 -8.891 -28.694 1.00 58.12 217 PRO A CA 1
ATOM 1572 C C . PRO A 1 217 ? 7.875 -9.085 -29.976 1.00 58.12 217 PRO A C 1
ATOM 1574 O O . PRO A 1 217 ? 7.325 -8.144 -30.553 1.00 58.12 217 PRO A O 1
ATOM 1577 N N . THR A 1 218 ? 7.745 -10.335 -30.388 1.00 60.09 218 THR A N 1
ATOM 1578 C CA . THR A 1 218 ? 6.541 -10.812 -31.070 1.00 60.09 218 THR A CA 1
ATOM 1579 C C . THR A 1 218 ? 5.682 -11.489 -29.999 1.00 60.09 218 THR A C 1
ATOM 1581 O O . THR A 1 218 ? 6.228 -12.172 -29.141 1.00 60.09 218 THR A O 1
ATOM 1584 N N . GLY A 1 219 ? 4.364 -11.259 -29.966 1.00 73.31 219 GLY A N 1
ATOM 1585 C CA . GLY A 1 219 ? 3.496 -11.931 -28.986 1.00 73.31 219 GLY A CA 1
ATOM 1586 C C . GLY A 1 219 ? 2.335 -11.098 -28.447 1.00 73.31 219 GLY A C 1
ATOM 1587 O O . GLY A 1 219 ? 2.237 -9.891 -28.678 1.00 73.31 219 GLY A O 1
ATOM 1588 N N . ARG A 1 220 ? 1.445 -11.766 -27.704 1.00 82.56 220 ARG A N 1
ATOM 1589 C CA . ARG A 1 220 ? 0.178 -11.201 -27.209 1.00 82.56 220 ARG A CA 1
ATOM 1590 C C . ARG A 1 220 ? 0.398 -10.181 -26.095 1.00 82.56 220 ARG A C 1
ATOM 1592 O O . ARG A 1 220 ? -0.302 -9.169 -26.060 1.00 82.56 220 ARG A O 1
ATOM 1599 N N . LEU A 1 221 ? 1.378 -10.405 -25.224 1.00 82.31 221 LEU A N 1
ATOM 1600 C CA . LEU A 1 221 ? 1.705 -9.503 -24.123 1.00 82.31 221 LEU A CA 1
ATOM 1601 C C . LEU A 1 221 ? 2.160 -8.126 -24.622 1.00 82.31 221 LEU A C 1
ATOM 1603 O O . LEU A 1 221 ? 1.764 -7.107 -24.061 1.00 82.31 221 LEU A O 1
ATOM 1607 N N . ARG A 1 222 ? 2.918 -8.063 -25.726 1.00 81.56 222 ARG A N 1
ATOM 1608 C CA . ARG A 1 222 ? 3.276 -6.782 -26.357 1.00 81.56 222 ARG A CA 1
ATOM 1609 C C . ARG A 1 222 ? 2.043 -6.040 -26.840 1.00 81.56 222 ARG A C 1
ATOM 1611 O O . ARG A 1 222 ? 1.901 -4.859 -26.539 1.00 81.56 222 ARG A O 1
ATOM 1618 N N . ASP A 1 223 ? 1.165 -6.715 -27.575 1.00 83.31 223 ASP A N 1
ATOM 1619 C CA . ASP A 1 223 ? -0.053 -6.091 -28.096 1.00 83.31 223 ASP A CA 1
ATOM 1620 C C . ASP A 1 223 ? -0.938 -5.564 -26.963 1.00 83.31 223 ASP A C 1
ATOM 1622 O O . ASP A 1 223 ? -1.536 -4.495 -27.088 1.00 83.31 223 ASP A O 1
ATOM 1626 N N . GLN A 1 224 ? -0.976 -6.272 -25.833 1.00 85.50 224 GLN A N 1
ATOM 1627 C CA . GLN A 1 224 ? -1.642 -5.799 -24.623 1.00 85.50 224 GLN A CA 1
ATOM 1628 C C . GLN A 1 224 ? -0.956 -4.558 -24.044 1.00 85.50 224 GLN A C 1
ATOM 1630 O O . GLN A 1 224 ? -1.625 -3.544 -23.856 1.00 85.50 224 GLN A O 1
ATOM 1635 N N . LEU A 1 225 ? 0.363 -4.567 -23.835 1.00 83.06 225 LEU A N 1
ATOM 1636 C CA . LEU A 1 225 ? 1.104 -3.396 -23.338 1.00 83.06 225 LEU A CA 1
ATOM 1637 C C . LEU A 1 225 ? 0.928 -2.166 -24.247 1.00 83.06 225 LEU A C 1
ATOM 1639 O O . LEU A 1 225 ? 0.772 -1.040 -23.768 1.00 83.06 225 LEU A O 1
ATOM 1643 N N . LEU A 1 226 ? 0.871 -2.380 -25.564 1.00 80.12 226 LEU A N 1
ATOM 1644 C CA . LEU A 1 226 ? 0.634 -1.334 -26.559 1.00 80.12 226 LEU A CA 1
ATOM 1645 C C . LEU A 1 226 ? -0.796 -0.785 -26.560 1.00 80.12 226 LEU A C 1
ATOM 1647 O O . LEU A 1 226 ? -1.006 0.301 -27.105 1.00 80.12 226 LEU A O 1
ATOM 1651 N N . ARG A 1 227 ? -1.765 -1.453 -25.927 1.00 82.81 227 ARG A N 1
ATOM 1652 C CA . ARG A 1 227 ? -3.176 -1.022 -25.884 1.00 82.81 227 ARG A CA 1
ATOM 1653 C C . ARG A 1 227 ? -3.639 -0.563 -24.506 1.00 82.81 227 ARG A C 1
ATOM 1655 O O . ARG A 1 227 ? -4.500 0.306 -24.419 1.00 82.81 227 ARG A O 1
ATOM 1662 N N . VAL A 1 228 ? -3.090 -1.131 -23.439 1.00 83.19 228 VAL A N 1
ATOM 1663 C CA . VAL A 1 228 ? -3.543 -0.863 -22.073 1.00 83.19 228 VAL A CA 1
ATOM 1664 C C . VAL A 1 228 ? -3.112 0.548 -21.628 1.00 83.19 228 VAL A C 1
ATOM 1666 O O . VAL A 1 228 ? -2.025 1.032 -21.961 1.00 83.19 228 VAL A O 1
ATOM 1669 N N . ALA A 1 229 ? -4.007 1.224 -20.900 1.00 75.88 229 ALA A N 1
ATOM 1670 C CA . ALA A 1 229 ? -3.796 2.559 -20.327 1.00 75.88 229 ALA A CA 1
ATOM 1671 C C . ALA A 1 229 ? -3.415 2.535 -18.832 1.00 75.88 229 ALA A C 1
ATOM 1673 O O . ALA A 1 229 ? -2.998 3.551 -18.285 1.00 75.88 229 ALA A O 1
ATOM 1674 N N . ALA A 1 230 ? -3.567 1.385 -18.177 1.00 78.75 230 ALA A N 1
ATOM 1675 C CA . ALA A 1 230 ? -3.276 1.155 -16.766 1.00 78.75 230 ALA A CA 1
ATOM 1676 C C . ALA A 1 230 ? -2.025 0.265 -16.586 1.00 78.75 230 ALA A C 1
ATOM 1678 O O . ALA A 1 230 ? -1.548 -0.328 -17.556 1.00 78.75 230 ALA A O 1
ATOM 1679 N N . PRO A 1 231 ? -1.485 0.135 -15.362 1.00 84.06 231 PRO A N 1
ATOM 1680 C CA . PRO A 1 231 ? -0.504 -0.903 -15.066 1.00 84.06 231 PRO A CA 1
ATOM 1681 C C . PRO A 1 231 ? -1.038 -2.287 -15.429 1.00 84.06 231 PRO A C 1
ATOM 1683 O O . PRO A 1 231 ? -2.186 -2.617 -15.124 1.00 84.06 231 PRO A O 1
ATOM 1686 N N . LEU A 1 232 ? -0.189 -3.103 -16.040 1.00 86.19 232 LEU A N 1
ATOM 1687 C CA . LEU A 1 232 ? -0.456 -4.509 -16.296 1.00 86.19 232 LEU A CA 1
ATOM 1688 C C . LEU A 1 232 ? 0.383 -5.354 -15.340 1.00 86.19 232 LEU A C 1
ATOM 1690 O O . LEU A 1 232 ? 1.605 -5.221 -15.312 1.00 86.19 232 LEU A O 1
ATOM 1694 N N . THR A 1 233 ? -0.270 -6.243 -14.598 1.00 89.94 233 THR A N 1
ATOM 1695 C CA . THR A 1 233 ? 0.403 -7.232 -13.752 1.00 89.94 233 THR A CA 1
ATOM 1696 C C . THR A 1 233 ? 0.327 -8.594 -14.420 1.00 89.94 233 THR A C 1
ATOM 1698 O O . THR A 1 233 ? -0.769 -9.071 -14.712 1.00 89.94 233 THR A O 1
ATOM 1701 N N . VAL A 1 234 ? 1.472 -9.237 -14.630 1.00 89.69 234 VAL A N 1
ATOM 1702 C CA . VAL A 1 234 ? 1.540 -10.605 -15.161 1.00 89.69 234 VAL A CA 1
ATOM 1703 C C . VAL A 1 234 ? 2.432 -11.492 -14.299 1.00 89.69 234 VAL A C 1
ATOM 1705 O O . VAL A 1 234 ? 3.356 -10.988 -13.657 1.00 89.69 234 VAL A O 1
ATOM 1708 N N . PRO A 1 235 ? 2.200 -12.814 -14.269 1.00 91.31 235 PRO A N 1
ATOM 1709 C CA . PRO A 1 235 ? 3.133 -13.746 -13.648 1.00 91.31 235 PRO A CA 1
ATOM 1710 C C . PRO A 1 235 ? 4.529 -13.649 -14.276 1.00 91.31 235 PRO A C 1
ATOM 1712 O O . PRO A 1 235 ? 4.662 -13.443 -15.484 1.00 91.31 235 PRO A O 1
ATOM 1715 N N . TRP A 1 236 ? 5.573 -13.847 -13.466 1.00 90.38 236 TRP A N 1
ATOM 1716 C CA . TRP A 1 236 ? 6.962 -13.833 -13.940 1.00 90.38 236 TRP A CA 1
ATOM 1717 C C . TRP A 1 236 ? 7.201 -14.869 -15.048 1.00 90.38 236 TRP A C 1
ATOM 1719 O O . TRP A 1 236 ? 7.886 -14.572 -16.020 1.00 90.38 236 TRP A O 1
ATOM 1729 N N . SER A 1 237 ? 6.582 -16.050 -14.954 1.00 89.69 237 SER A N 1
ATOM 1730 C CA . SER A 1 237 ? 6.659 -17.093 -15.988 1.00 89.69 237 SER A CA 1
ATOM 1731 C C . SER A 1 237 ? 6.165 -16.606 -17.352 1.00 89.69 237 SER A C 1
ATOM 1733 O O . SER A 1 237 ? 6.881 -16.725 -18.340 1.00 89.69 237 SER A O 1
ATOM 1735 N N . VAL A 1 238 ? 4.992 -15.967 -17.394 1.00 89.19 238 VAL A N 1
ATOM 1736 C CA . VAL A 1 238 ? 4.414 -15.406 -18.627 1.00 89.19 238 VAL A CA 1
ATOM 1737 C C . VAL A 1 238 ? 5.321 -14.324 -19.209 1.00 89.19 238 VAL A C 1
ATOM 1739 O O . VAL A 1 238 ? 5.565 -14.299 -20.413 1.00 89.19 238 VAL A O 1
ATOM 1742 N N . TRP A 1 239 ? 5.866 -13.453 -18.356 1.00 87.69 239 TRP A N 1
ATOM 1743 C CA . TRP A 1 239 ? 6.811 -12.418 -18.778 1.00 87.69 239 TRP A CA 1
ATOM 1744 C C . TRP A 1 239 ? 8.072 -13.016 -19.414 1.00 87.69 239 TRP A C 1
ATOM 1746 O O . TRP A 1 239 ? 8.537 -12.552 -20.453 1.00 87.69 239 TRP A O 1
ATOM 1756 N N . VAL A 1 240 ? 8.618 -14.063 -18.797 1.00 85.94 240 VAL A N 1
ATOM 1757 C CA . VAL A 1 240 ? 9.812 -14.769 -19.267 1.00 85.94 240 VAL A CA 1
ATOM 1758 C C . VAL A 1 240 ? 9.585 -15.457 -20.613 1.00 85.94 240 VAL A C 1
ATOM 1760 O O . VAL A 1 240 ? 10.461 -15.378 -21.483 1.00 85.94 240 VAL A O 1
ATOM 1763 N N . ASP A 1 241 ? 8.437 -16.109 -20.777 1.00 84.38 241 ASP A N 1
ATOM 1764 C CA . ASP A 1 241 ? 8.104 -16.880 -21.972 1.00 84.38 241 ASP A CA 1
ATOM 1765 C C . ASP A 1 241 ? 7.761 -15.974 -23.159 1.00 84.38 241 ASP A C 1
ATOM 1767 O O . ASP A 1 241 ? 8.276 -16.184 -24.256 1.00 84.38 241 ASP A O 1
ATOM 1771 N N . GLU A 1 242 ? 6.956 -14.928 -22.947 1.00 84.00 242 GLU A N 1
ATOM 1772 C CA . GLU A 1 242 ? 6.496 -14.055 -24.035 1.00 84.00 242 GLU A CA 1
ATOM 1773 C C . GLU A 1 242 ? 7.507 -12.975 -24.446 1.00 84.00 242 GLU A C 1
ATOM 1775 O O . GLU A 1 242 ? 7.438 -12.480 -25.570 1.00 84.00 242 GLU A O 1
ATOM 1780 N N . LEU A 1 243 ? 8.444 -12.594 -23.570 1.00 77.31 243 LEU A N 1
ATOM 1781 C CA . LEU A 1 243 ? 9.444 -11.555 -23.871 1.00 77.31 243 LEU A CA 1
ATOM 1782 C C . LEU A 1 243 ? 10.865 -12.099 -24.040 1.00 77.31 243 LEU A C 1
ATOM 1784 O O . LEU A 1 243 ? 11.800 -11.316 -24.187 1.00 77.31 243 LEU A O 1
ATOM 1788 N N . GLY A 1 244 ? 11.049 -13.423 -24.012 1.00 74.00 244 GLY A N 1
ATOM 1789 C CA . GLY A 1 244 ? 12.340 -14.040 -24.318 1.00 74.00 244 GLY A CA 1
ATOM 1790 C C . GLY A 1 244 ? 13.458 -13.631 -23.356 1.00 74.00 244 GLY A C 1
ATOM 1791 O O . GLY A 1 244 ? 14.586 -13.388 -23.776 1.00 74.00 244 GLY A O 1
ATOM 1792 N N . VAL A 1 245 ? 13.163 -13.554 -22.054 1.00 79.00 245 VAL A N 1
ATOM 1793 C CA . VAL A 1 245 ? 14.141 -13.129 -21.035 1.00 79.00 245 VAL A CA 1
ATOM 1794 C C . VAL A 1 245 ? 15.377 -14.051 -21.067 1.00 79.00 245 VAL A C 1
ATOM 1796 O O . VAL A 1 245 ? 15.194 -15.268 -21.027 1.00 79.00 245 VAL A O 1
ATOM 1799 N N . PRO A 1 246 ? 16.629 -13.553 -21.115 1.00 79.00 246 PRO A N 1
ATOM 1800 C CA . PRO A 1 246 ? 17.812 -14.415 -21.195 1.00 79.00 246 PRO A CA 1
ATOM 1801 C C . PRO A 1 246 ? 18.048 -15.265 -19.940 1.00 79.00 246 PRO A C 1
ATOM 1803 O O . PRO A 1 246 ? 17.710 -14.867 -18.823 1.00 79.00 246 PRO A O 1
ATOM 1806 N N . ALA A 1 247 ? 18.685 -16.427 -20.107 1.00 83.50 247 ALA A N 1
ATOM 1807 C CA . ALA A 1 247 ? 18.917 -17.392 -19.027 1.00 83.50 247 ALA A CA 1
ATOM 1808 C C . ALA A 1 247 ? 19.619 -16.817 -17.772 1.00 83.50 247 ALA A C 1
ATOM 1810 O O . ALA A 1 247 ? 19.150 -17.123 -16.674 1.00 83.50 247 ALA A O 1
ATOM 1811 N N . PRO A 1 248 ? 20.649 -15.946 -17.872 1.00 80.06 248 PRO A N 1
ATOM 1812 C CA . PRO A 1 248 ? 21.272 -15.344 -16.686 1.00 80.06 248 PRO A CA 1
ATOM 1813 C C . PRO A 1 248 ? 20.286 -14.524 -15.841 1.00 80.06 248 PRO A C 1
ATOM 1815 O O . PRO A 1 248 ? 20.316 -14.563 -14.614 1.00 80.06 248 PRO A O 1
ATOM 1818 N N . VAL A 1 249 ? 19.356 -13.832 -16.502 1.00 78.94 249 VAL A N 1
ATOM 1819 C CA . VAL A 1 249 ? 18.310 -13.026 -15.858 1.00 78.94 249 VAL A CA 1
ATOM 1820 C C . VAL A 1 249 ? 17.283 -13.918 -15.183 1.00 78.94 249 VAL A C 1
ATOM 1822 O O . VAL A 1 249 ? 16.888 -13.656 -14.049 1.00 78.94 249 VAL A O 1
ATOM 1825 N N . ARG A 1 250 ? 16.872 -14.997 -15.864 1.00 85.56 250 ARG A N 1
ATOM 1826 C CA . ARG A 1 250 ? 15.965 -16.000 -15.291 1.00 85.56 250 ARG A CA 1
ATOM 1827 C C . ARG A 1 250 ? 16.565 -16.601 -14.024 1.00 85.56 250 ARG A C 1
ATOM 1829 O O . ARG A 1 250 ? 15.859 -16.698 -13.030 1.00 85.56 250 ARG A O 1
ATOM 1836 N N . ALA A 1 251 ? 17.852 -16.953 -14.047 1.00 86.62 251 ALA A N 1
ATOM 1837 C CA . ALA A 1 251 ? 18.552 -17.521 -12.899 1.00 86.62 251 ALA A CA 1
ATOM 1838 C C . ALA A 1 251 ? 18.616 -16.537 -11.719 1.00 86.62 251 ALA A C 1
ATOM 1840 O O . ALA A 1 251 ? 18.244 -16.903 -10.606 1.00 86.62 251 ALA A O 1
ATOM 1841 N N . LEU A 1 252 ? 19.003 -15.280 -11.969 1.00 84.56 252 LEU A N 1
ATOM 1842 C CA . LEU A 1 252 ? 19.037 -14.234 -10.941 1.00 84.56 252 LEU A CA 1
ATOM 1843 C C . LEU A 1 252 ? 17.653 -13.997 -10.319 1.00 84.56 252 LEU A C 1
ATOM 1845 O O . LEU A 1 252 ? 17.506 -13.937 -9.101 1.00 84.56 252 LEU A O 1
ATOM 1849 N N . MET A 1 253 ? 16.618 -13.877 -11.149 1.00 87.50 253 MET A N 1
ATOM 1850 C CA . MET A 1 253 ? 15.252 -13.638 -10.678 1.00 87.50 253 MET A CA 1
ATOM 1851 C C . MET A 1 253 ? 14.650 -14.869 -9.991 1.00 87.50 253 MET A C 1
ATOM 1853 O O . MET A 1 253 ? 13.877 -14.715 -9.051 1.00 87.50 253 MET A O 1
ATOM 1857 N N . ALA A 1 254 ? 15.042 -16.084 -10.382 1.00 89.06 254 ALA A N 1
ATOM 1858 C CA . ALA A 1 254 ? 14.663 -17.310 -9.684 1.00 89.06 254 ALA A CA 1
ATOM 1859 C C . ALA A 1 254 ? 15.283 -17.386 -8.280 1.00 89.06 254 ALA A C 1
ATOM 1861 O O . ALA A 1 254 ? 14.572 -17.707 -7.332 1.00 89.06 254 ALA A O 1
ATOM 1862 N N . GLN A 1 255 ? 16.563 -17.022 -8.119 1.00 88.50 255 GLN A N 1
ATOM 1863 C CA . GLN A 1 255 ? 17.215 -16.934 -6.799 1.00 88.50 255 GLN A CA 1
ATOM 1864 C C . GLN A 1 255 ? 16.512 -15.942 -5.867 1.00 88.50 255 GLN A C 1
ATOM 1866 O O . GLN A 1 255 ? 16.491 -16.128 -4.654 1.00 88.50 255 GLN A O 1
ATOM 1871 N N . ARG A 1 256 ? 15.917 -14.894 -6.440 1.00 86.44 256 ARG A N 1
ATOM 1872 C CA . ARG A 1 256 ? 15.150 -13.878 -5.709 1.00 86.44 256 ARG A CA 1
ATOM 1873 C C . ARG A 1 256 ? 13.664 -14.202 -5.595 1.00 86.44 256 ARG A C 1
ATOM 1875 O O . ARG A 1 256 ? 12.904 -13.384 -5.083 1.00 86.44 256 ARG A O 1
ATOM 1882 N N . GLU A 1 257 ? 13.254 -15.379 -6.061 1.00 91.56 257 GLU A N 1
ATOM 1883 C CA . GLU A 1 257 ? 11.867 -15.835 -6.057 1.00 91.56 257 GLU A CA 1
ATOM 1884 C C . GLU A 1 257 ? 10.930 -14.810 -6.724 1.00 91.56 257 GLU A C 1
ATOM 1886 O O . GLU A 1 257 ? 9.954 -14.343 -6.132 1.00 91.56 257 GLU A O 1
ATOM 1891 N N . ALA A 1 258 ? 11.250 -14.402 -7.955 1.00 90.12 258 ALA A N 1
ATOM 1892 C CA . ALA A 1 258 ? 10.389 -13.531 -8.750 1.00 90.12 258 ALA A CA 1
ATOM 1893 C C . ALA A 1 258 ? 9.026 -14.191 -9.010 1.00 90.12 258 ALA A C 1
ATOM 1895 O O . ALA A 1 258 ? 8.938 -15.322 -9.490 1.00 90.12 258 ALA A O 1
ATOM 1896 N N . ARG A 1 259 ? 7.953 -13.463 -8.696 1.00 92.69 259 ARG A N 1
ATOM 1897 C CA . ARG A 1 259 ? 6.565 -13.953 -8.731 1.00 92.69 259 ARG A CA 1
ATOM 1898 C C . ARG A 1 259 ? 5.761 -13.307 -9.847 1.00 92.69 259 ARG A C 1
ATOM 1900 O O . ARG A 1 259 ? 5.050 -13.990 -10.583 1.00 92.69 259 ARG A O 1
ATOM 1907 N N . SER A 1 260 ? 5.883 -11.994 -9.990 1.00 91.56 260 SER A N 1
ATOM 1908 C CA . SER A 1 260 ? 5.127 -11.219 -10.968 1.00 91.56 260 SER A CA 1
ATOM 1909 C C . SER A 1 260 ? 5.928 -10.032 -11.480 1.00 91.56 260 SER A C 1
ATOM 1911 O O . SER A 1 260 ? 6.942 -9.634 -10.907 1.00 91.56 260 SER A O 1
ATOM 1913 N N . VAL A 1 261 ? 5.459 -9.474 -12.585 1.00 89.31 261 VAL A N 1
ATOM 1914 C CA . VAL A 1 261 ? 5.945 -8.224 -13.149 1.00 89.31 261 VAL A CA 1
ATOM 1915 C C . VAL A 1 261 ? 4.781 -7.261 -13.218 1.00 89.31 261 VAL A C 1
ATOM 1917 O O . VAL A 1 261 ? 3.725 -7.606 -13.749 1.00 89.31 261 VAL A O 1
ATOM 1920 N N . VAL A 1 262 ? 4.987 -6.053 -12.705 1.00 89.50 262 VAL A N 1
ATOM 1921 C CA . VAL A 1 262 ? 4.090 -4.927 -12.945 1.00 89.50 262 VAL A CA 1
ATOM 1922 C C . VAL A 1 262 ? 4.738 -4.014 -13.957 1.00 89.50 262 VAL A C 1
ATOM 1924 O O . VAL A 1 262 ? 5.869 -3.558 -13.791 1.00 89.50 262 VAL A O 1
ATOM 1927 N N . CYS A 1 263 ? 4.002 -3.753 -15.020 1.00 88.75 263 CYS A N 1
ATOM 1928 C CA . CYS A 1 263 ? 4.472 -3.001 -16.154 1.00 88.75 263 CYS A CA 1
ATOM 1929 C C . CYS A 1 263 ? 3.566 -1.795 -16.384 1.00 88.75 263 CYS A C 1
ATOM 1931 O O . CYS A 1 263 ? 2.359 -1.940 -16.573 1.00 88.75 263 CYS A O 1
ATOM 1933 N N . TRP A 1 264 ? 4.146 -0.600 -16.355 1.00 90.38 264 TRP A N 1
ATOM 1934 C CA . TRP A 1 264 ? 3.444 0.662 -16.516 1.00 90.38 264 TRP A CA 1
ATOM 1935 C C . TRP A 1 264 ? 3.760 1.265 -17.889 1.00 90.38 264 TRP A C 1
ATOM 1937 O O . TRP A 1 264 ? 4.868 1.780 -18.089 1.00 90.38 264 TRP A O 1
ATOM 1947 N N . PRO A 1 265 ? 2.820 1.219 -18.852 1.00 86.19 265 PRO A N 1
ATOM 1948 C CA . PRO A 1 265 ? 2.980 1.924 -20.114 1.00 86.19 265 PRO A CA 1
ATOM 1949 C C . PRO A 1 265 ? 2.856 3.430 -19.868 1.00 86.19 265 PRO A C 1
ATOM 1951 O O . PRO A 1 265 ? 1.809 3.926 -19.451 1.00 86.19 265 PRO A O 1
ATOM 1954 N N . MET A 1 266 ? 3.933 4.167 -20.124 1.00 84.50 266 MET A N 1
ATOM 1955 C CA . MET A 1 266 ? 3.952 5.624 -20.025 1.00 84.50 266 MET A CA 1
ATOM 1956 C C . MET A 1 266 ? 3.484 6.202 -21.353 1.00 84.50 266 MET A C 1
ATOM 1958 O O . MET A 1 266 ? 4.026 5.858 -22.407 1.00 84.50 266 MET A O 1
ATOM 1962 N N . ARG A 1 267 ? 2.467 7.068 -21.317 1.00 84.25 267 ARG A N 1
ATOM 1963 C CA . ARG A 1 267 ? 1.853 7.617 -22.527 1.00 84.25 267 ARG A CA 1
ATOM 1964 C C . ARG A 1 267 ? 1.759 9.129 -22.505 1.00 84.25 267 ARG A C 1
ATOM 1966 O O . ARG A 1 267 ? 1.383 9.717 -21.496 1.00 84.25 267 ARG A O 1
ATOM 1973 N N . THR A 1 268 ? 1.959 9.718 -23.676 1.00 82.88 268 THR A N 1
ATOM 1974 C CA . THR A 1 268 ? 1.710 11.136 -23.940 1.00 82.88 268 THR A CA 1
ATOM 1975 C C . THR A 1 268 ? 0.766 11.232 -25.127 1.00 82.88 268 THR A C 1
ATOM 1977 O O . THR A 1 268 ? 1.049 10.687 -26.190 1.00 82.88 268 THR A O 1
ATOM 1980 N N . ARG A 1 269 ? -0.393 11.884 -24.949 1.00 82.56 269 ARG A N 1
ATOM 1981 C CA . ARG A 1 269 ? -1.434 12.010 -25.995 1.00 82.56 269 ARG A CA 1
ATOM 1982 C C . ARG A 1 269 ? -1.836 10.659 -26.619 1.00 82.56 269 ARG A C 1
ATOM 1984 O O . ARG A 1 269 ? -2.045 10.550 -27.820 1.00 82.56 269 ARG A O 1
ATOM 1991 N N . GLY A 1 270 ? -1.901 9.611 -25.795 1.00 78.31 270 GLY A N 1
ATOM 1992 C CA . GLY A 1 270 ? -2.256 8.252 -26.218 1.00 78.31 270 GLY A CA 1
ATOM 1993 C C . GLY A 1 270 ? -1.117 7.445 -26.852 1.00 78.31 270 GLY A C 1
ATOM 1994 O O . GLY A 1 270 ? -1.236 6.223 -26.946 1.00 78.31 270 GLY A O 1
ATOM 1995 N N . GLN A 1 271 ? 0.007 8.066 -27.212 1.00 83.12 271 GLN A N 1
ATOM 1996 C CA . GLN A 1 271 ? 1.178 7.372 -27.750 1.00 83.12 271 GLN A CA 1
ATOM 1997 C C . GLN A 1 271 ? 2.054 6.828 -26.623 1.00 83.12 271 GLN A C 1
ATOM 1999 O O . GLN A 1 271 ? 2.253 7.507 -25.618 1.00 83.12 271 GLN A O 1
ATOM 2004 N N . LEU A 1 272 ? 2.573 5.607 -26.785 1.00 83.19 272 LEU A N 1
ATOM 2005 C CA . LEU A 1 272 ? 3.544 5.034 -25.854 1.00 83.19 272 LEU A CA 1
ATOM 2006 C C . LEU A 1 272 ? 4.862 5.807 -25.976 1.00 83.19 272 LEU A C 1
ATOM 2008 O O . LEU A 1 272 ? 5.444 5.857 -27.054 1.00 83.19 272 LEU A O 1
ATOM 2012 N N . VAL A 1 273 ? 5.324 6.383 -24.870 1.00 85.31 273 VAL A N 1
ATOM 2013 C CA . VAL A 1 273 ? 6.613 7.089 -24.782 1.00 85.31 273 VAL A CA 1
ATOM 2014 C C . VAL A 1 273 ? 7.644 6.314 -23.967 1.00 85.31 273 VAL A C 1
ATOM 2016 O O . VAL A 1 273 ? 8.838 6.576 -24.071 1.00 85.31 273 VAL A O 1
ATOM 2019 N N . GLY A 1 274 ? 7.211 5.321 -23.189 1.00 87.62 274 GLY A N 1
ATOM 2020 C CA . GLY A 1 274 ? 8.114 4.449 -22.454 1.00 87.62 274 GLY A CA 1
ATOM 2021 C C . GLY A 1 274 ? 7.401 3.411 -21.604 1.00 87.62 274 GLY A C 1
ATOM 2022 O O . GLY A 1 274 ? 6.178 3.283 -21.629 1.00 87.62 274 GLY A O 1
ATOM 2023 N N . LEU A 1 275 ? 8.190 2.662 -20.851 1.00 88.88 275 LEU A N 1
ATOM 2024 C CA . LEU A 1 275 ? 7.757 1.537 -20.045 1.00 88.88 275 LEU A CA 1
ATOM 2025 C C . LEU A 1 275 ? 8.521 1.529 -18.723 1.00 88.88 275 LEU A C 1
ATOM 2027 O O . LEU A 1 275 ? 9.750 1.469 -18.727 1.00 88.88 275 LEU A O 1
ATOM 2031 N N . LEU A 1 276 ? 7.802 1.544 -17.604 1.00 89.00 276 LEU A N 1
ATOM 2032 C CA . LEU A 1 276 ? 8.364 1.281 -16.280 1.00 89.00 276 LEU A CA 1
ATOM 2033 C C . LEU A 1 276 ? 8.022 -0.155 -15.884 1.00 89.00 276 LEU A C 1
ATOM 2035 O O . LEU A 1 276 ? 6.859 -0.538 -15.887 1.00 89.00 276 LEU A O 1
ATOM 2039 N N . THR A 1 277 ? 9.018 -0.963 -15.559 1.00 90.75 277 THR A N 1
ATOM 2040 C CA . THR A 1 277 ? 8.858 -2.381 -15.226 1.00 90.75 277 THR A CA 1
ATOM 2041 C C . THR A 1 277 ? 9.373 -2.621 -13.819 1.00 90.75 277 THR A C 1
ATOM 2043 O O . THR A 1 277 ? 10.516 -2.285 -13.527 1.00 90.75 277 THR A O 1
ATOM 2046 N N . VAL A 1 278 ? 8.548 -3.217 -12.964 1.00 90.38 278 VAL A N 1
ATOM 2047 C CA . VAL A 1 278 ? 8.898 -3.601 -11.594 1.00 90.38 278 VAL A CA 1
ATOM 2048 C C . VAL A 1 278 ? 8.735 -5.109 -11.463 1.00 90.38 278 VAL A C 1
ATOM 2050 O O . VAL A 1 278 ? 7.677 -5.643 -11.799 1.00 90.38 278 VAL A O 1
ATOM 2053 N N . VAL A 1 279 ? 9.766 -5.801 -10.981 1.00 91.12 279 VAL A N 1
ATOM 2054 C CA . VAL A 1 279 ? 9.718 -7.256 -10.776 1.00 91.12 279 VAL A CA 1
ATOM 2055 C C . VAL A 1 279 ? 9.460 -7.546 -9.302 1.00 91.12 279 VAL A C 1
ATOM 2057 O O . VAL A 1 279 ? 10.310 -7.286 -8.457 1.00 91.12 279 VAL A O 1
ATOM 2060 N N . ALA A 1 280 ? 8.294 -8.097 -8.975 1.00 89.00 280 ALA A N 1
ATOM 2061 C CA . ALA A 1 280 ? 7.978 -8.489 -7.609 1.00 89.00 280 ALA A CA 1
ATOM 2062 C C . ALA A 1 280 ? 8.751 -9.763 -7.241 1.00 89.00 280 ALA A C 1
ATOM 2064 O O . ALA A 1 280 ? 8.503 -10.842 -7.785 1.00 89.00 280 ALA A O 1
ATOM 2065 N N . VAL A 1 281 ? 9.665 -9.634 -6.288 1.00 90.06 281 VAL A N 1
ATOM 2066 C CA . VAL A 1 281 ? 10.520 -10.686 -5.729 1.00 90.06 281 VAL A CA 1
ATOM 2067 C C . VAL A 1 281 ? 10.095 -11.005 -4.289 1.00 90.06 281 VAL A C 1
ATOM 2069 O O . VAL A 1 281 ? 9.127 -10.436 -3.757 1.00 90.06 281 VAL A O 1
ATOM 2072 N N . ARG A 1 282 ? 10.754 -11.955 -3.624 1.00 86.75 282 ARG A N 1
ATOM 2073 C CA . ARG A 1 282 ? 10.539 -12.180 -2.187 1.00 86.75 282 ARG A CA 1
ATOM 2074 C C . ARG A 1 282 ? 10.950 -10.936 -1.392 1.00 86.75 282 ARG A C 1
ATOM 2076 O O . ARG A 1 282 ? 12.028 -10.391 -1.587 1.00 86.75 282 ARG A O 1
ATOM 2083 N N . GLY A 1 283 ? 10.079 -10.489 -0.484 1.00 79.44 283 GLY A N 1
ATOM 2084 C CA . GLY A 1 283 ? 10.308 -9.288 0.335 1.00 79.44 283 GLY A CA 1
ATOM 2085 C C . GLY A 1 283 ? 9.910 -7.957 -0.321 1.00 79.44 283 GLY A C 1
ATOM 2086 O O . GLY A 1 283 ? 9.969 -6.920 0.348 1.00 79.44 283 GLY A O 1
ATOM 2087 N N . SER A 1 284 ? 9.453 -7.978 -1.579 1.00 78.75 284 SER A N 1
ATOM 2088 C CA . SER A 1 284 ? 8.823 -6.826 -2.234 1.00 78.75 284 SER A CA 1
ATOM 2089 C C . SER A 1 284 ? 7.567 -6.366 -1.490 1.00 78.75 284 SER A C 1
ATOM 2091 O O . SER A 1 284 ? 6.829 -7.183 -0.940 1.00 78.75 284 SER A O 1
ATOM 2093 N N . ARG A 1 285 ? 7.297 -5.056 -1.512 1.00 66.31 285 ARG A N 1
ATOM 2094 C CA . ARG A 1 285 ? 6.123 -4.415 -0.876 1.00 66.31 285 ARG A CA 1
ATOM 2095 C C . ARG A 1 285 ? 4.917 -4.250 -1.816 1.00 66.31 285 ARG A C 1
ATOM 2097 O O . ARG A 1 285 ? 4.081 -3.382 -1.580 1.00 66.31 285 ARG A O 1
ATOM 2104 N N . MET A 1 286 ? 4.899 -5.015 -2.905 1.00 60.94 286 MET A N 1
ATOM 2105 C CA . MET A 1 286 ? 3.926 -4.911 -3.994 1.00 60.94 286 MET A CA 1
ATOM 2106 C C . MET A 1 286 ? 2.642 -5.680 -3.727 1.00 60.94 286 MET A C 1
ATOM 2108 O O . MET A 1 286 ? 2.743 -6.778 -3.136 1.00 60.94 286 MET A O 1
#

pLDDT: mean 76.96, std 16.87, range [26.83, 95.94]

Secondary structure (DSSP, 8-state):
-PPPPP----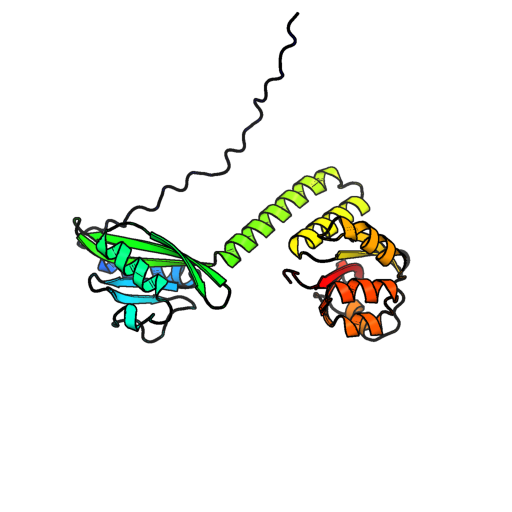----------PPPPEE--TTTHHHHTTSSHHHHHTT-S-EEEEETT-BEEEEESTT--TT-TTSBHHHHTTT-HHHHHHHHHHHHH---EEEEEEETTEEEEEEEEEEEETTEEEEEEEEEEEHHHHHHHHHHHHHHHHHHHHHHHHTT-HHHHHHHHHHHHHHHHTS-EEEEEEETTEEEEEEEE-SSHHHHHHHHHHHHHS-----SHHHHHHHH-SS-EEEEHHHHHHHTT--HHHHHHHHHTT--EEEEEEEEETTEEEEEEEEEE-TT---

Sequence (286 aa):
MAAALPDLSGPGFALVAELALPEPLDVGSVHAPAVLAGPLDVLARRTPLLLTVSSSLTVEFVTGRLSRPQAVGRPVDQAFADLPALVDELGGAMADGVVRSFDLEIDGRVLDVLVQPVLAGGEIRGAIATTTDATAARASLRRTALLARMTSEHAAVKDDPDAVMQLVVSAVAQYARSPVVMRSVQDGELVLRAADDYDEGTASVVRQVACAVPWAPTGRLRDQLLRVAAPLTVPWSVWVDELGVPAPVRALMAQREARSVVCWPMRTRGQLVGLLTVVAVRGSRM

Foldseek 3Di:
DDDDDDDPPDPPPPPDDPPPDDAAAEDEPVCVVVVVPPPVVVLLAQFQWKWKAFLQQQTCDIGHVPTDPPRHRHRPCVSPVVQVVVNVVQVVCSVPVDWDWDWGDDPNWTKTKIKHFYDYPNHTTIIIITIHRVVVVVLVVLVVVLVVVLVVVCVVCVVPPLVNVQSVQQSCQLSQQFKKWKFFDDPNFTHTSYTAHNDPVCRVVRVVQVRPQGQDFDDDVVVCLLQDQAKDKDFPVCVCVRRVRDPVVVVVQVVQAFTIKIKHQDDDPSGGGIIMITTDGPPTPD